Protein AF-0000000084495606 (afdb_homodimer)

Foldseek 3Di:
DPDDFPLRVLLVLLVVLVVLLVVLLVVDPPVLQQDFFDDPDLQGGLLLLLLLLLVQLVQLVVCVVQQVVPHAAPVPHPPDDPVVVVVVSNVSSVVCPVPDPVRSVVSSVVSSVVLSVVSVVDDSCQAAPACSGVNSPRGGNVVSSCCSGSVSSVVSSVVSNVNSVRSVVVVVVVVVD/DPDDFPLRVLLVLLVVLVVLLVVLLVVDPPVLQQDFDDDPDLQGGLLLLLLLLLVQLVQLVVCVVQQVVPHAAPVPHPPDDPVVVVVVSNVSSVVCPVPDPVRSVVSSVVSSVVLSVVSVVDDSCQAAPACSGVNNPRGGNVVSSCCSGSVSSVVSSVVSNVNSVRSVVVVVVVVVD

Organism: NCBI:txid1637975

Nearest PDB structures (foldseek):
  5cof-assembly1_A  TM=8.563E-01  e=1.345E-07  Escherichia coli UTI89
  5civ-assembly1_A  TM=8.134E-01  e=2.689E-07  Paenibacillus dendritiformis
  5cog-assembly1_A  TM=8.089E-01  e=3.702E-07  Saccharomyces cerevisiae
  5com-assembly2_B  TM=7.846E-01  e=6.654E-07  Clostridioides difficile 630
  5cqv-assembly1_B  TM=6.728E-01  e=1.971E-03  Streptococcus agalactiae 2603V/R

Secondary structure (DSSP, 8-state):
-----HHHHHHHHHHHHHHHHHHHHHTS-GGGTTPPP--SSS--SHHHHHHHHHHHHHHHHHHHHHHHTT----SS-TT--GGGHHHHHHHHHHHTTT--HHHHHHHHHHHHHHHHHHHHTS-HHHHHSTTSSGGGTTS-HHHHHHHHTHHHHHHHHHHHHHHHHHHHHHHHHHHH-/-----HHHHHHHHHHHHHHHHHHHHHTS-GGGTTPPP--SSS--SHHHHHHHHHHHHHHHHHHHHHHHTT----SS-TT--GGGHHHHHHHHHHHTTT--HHHHHHHHHHHHHHHHHHHHTS-HHHHHSTTSSGGGTTS-HHHHHHHHTHHHHHHHHHHHHHHHHHHHHHHHHHHH-

Sequence (354 aa):
MLTISEKENLLLNSDNNFKALLEIIESIPSRKRDISIETQERDKNFRDVLMHLYEWHAMLERWYREGMDGDTPFVPAPGYKWRTINLLNRQILETYQDVTFNQAIKKLKLSHKRVMELIQSHTNEEIMTKKYYKWTKTSNLHSYFAANTSDHYMWAIKKCEAIAKSIKERKEEHFVNMLTISEKENLLLNSDNNFKALLEIIESIPSRKRDISIETQERDKNFRDVLMHLYEWHAMLERWYREGMDGDTPFVPAPGYKWRTINLLNRQILETYQDVTFNQAIKKLKLSHKRVMELIQSHTNEEIMTKKYYKWTKTSNLHSYFAANTSDHYMWAIKKCEAIAKSIKERKEEHFVN

Solvent-accessible surface area (backbone atoms only — not comparable to full-atom values): 19391 Å² total; per-residue (Å²): 125,89,78,73,49,70,53,54,48,50,53,49,44,26,52,50,32,47,48,50,37,50,51,53,57,66,71,43,62,79,9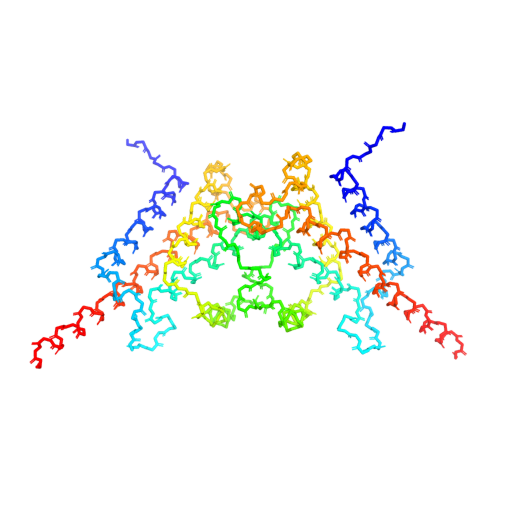2,57,49,74,53,68,55,92,68,91,57,90,62,41,31,55,42,45,49,35,45,50,51,33,49,48,39,53,42,49,52,51,37,50,55,34,22,77,70,75,36,75,51,60,71,73,36,76,75,46,44,76,91,45,42,66,58,54,53,49,49,51,50,65,38,50,70,86,59,49,52,69,56,27,55,52,51,29,54,52,46,51,51,53,52,52,50,56,57,67,73,48,53,55,65,60,30,64,33,61,45,64,50,75,57,47,50,88,38,28,50,44,59,59,51,37,59,58,32,32,56,40,29,52,55,47,32,54,53,46,49,54,49,49,50,52,55,58,52,54,54,55,52,60,72,70,101,126,89,77,72,49,70,53,54,47,50,54,49,44,24,52,50,32,48,49,51,38,49,50,53,57,65,71,43,60,79,94,56,50,75,52,70,56,95,67,92,58,91,61,42,30,55,43,44,49,36,44,50,51,33,50,48,38,53,44,47,52,50,37,48,55,35,24,76,68,76,36,77,51,58,72,74,34,76,76,45,46,77,92,46,43,67,58,54,52,50,50,51,53,66,39,52,70,85,58,48,51,72,56,26,56,51,50,30,55,53,44,51,52,53,52,50,50,58,57,66,75,48,55,55,64,62,29,65,34,60,45,66,48,74,57,46,48,87,36,30,51,43,59,58,50,36,59,56,34,33,56,40,30,50,55,46,33,55,53,47,48,54,49,50,50,53,55,57,51,54,54,54,52,60,73,70,101

Radius of gyration: 23.35 Å; Cα contacts (8 Å, |Δi|>4): 395; chains: 2; bounding box: 46×80×71 Å

pLDDT: mean 95.26, std 10.51, range [38.06, 98.94]

InterPro domains:
  IPR012550 Protein of unknown function DUF1706 [PF08020] (1-164)
  IPR012550 Protein of unknown function DUF1706 [PIRSF031551] (3-168)
  IPR012550 Protein of unknown function DUF1706 [PTHR40658] (3-165)
  IPR034660 DinB/YfiT-like putative metalloenzymes [G3DSA:1.20.120.450] (1-175)

Structure (mmCIF, N/CA/C/O backbone):
data_AF-0000000084495606-model_v1
#
loop_
_entity.id
_entity.type
_entity.pdbx_description
1 polymer 'ClbS/DfsB family four-helix bundle protein'
#
loop_
_atom_site.group_PDB
_atom_site.id
_atom_site.type_symbol
_atom_site.label_atom_id
_atom_site.label_alt_id
_atom_site.label_comp_id
_atom_site.label_asym_id
_atom_site.label_entity_id
_atom_site.label_seq_id
_atom_site.pdbx_PDB_ins_code
_atom_site.Cartn_x
_atom_site.Cartn_y
_atom_site.Cartn_z
_atom_site.occupancy
_atom_site.B_iso_or_equiv
_atom_site.auth_seq_id
_atom_site.auth_comp_id
_atom_site.auth_asym_id
_atom_site.auth_atom_id
_atom_site.pdbx_PDB_model_num
ATOM 1 N N . MET A 1 1 ? -24.641 32.406 -10.125 1 42.25 1 MET A N 1
ATOM 2 C CA . MET A 1 1 ? -23.547 31.984 -9.25 1 42.25 1 MET A CA 1
ATOM 3 C C . MET A 1 1 ? -22.984 30.641 -9.68 1 42.25 1 MET A C 1
ATOM 5 O O . MET A 1 1 ? -23.734 29.672 -9.82 1 42.25 1 MET A O 1
ATOM 9 N N . LEU A 1 2 ? -21.953 30.516 -10.508 1 54.03 2 LEU A N 1
ATOM 10 C CA . LEU A 1 2 ? -21.562 29.297 -11.211 1 54.03 2 LEU A CA 1
ATOM 11 C C . LEU A 1 2 ? -21.359 28.141 -10.227 1 54.03 2 LEU A C 1
ATOM 13 O O . LEU A 1 2 ? -20.562 28.25 -9.289 1 54.03 2 LEU A O 1
ATOM 17 N N . THR A 1 3 ? -22.375 27.359 -9.891 1 71.69 3 THR A N 1
ATOM 18 C CA . THR A 1 3 ? -22.438 26.297 -8.891 1 71.69 3 THR A CA 1
ATOM 19 C C . THR A 1 3 ? -21.281 25.312 -9.07 1 71.69 3 THR A C 1
ATOM 21 O O . THR A 1 3 ? -21.047 24.828 -10.18 1 71.69 3 THR A O 1
ATOM 24 N N . ILE A 1 4 ? -20.297 25.297 -8.188 1 89.94 4 ILE A N 1
ATOM 25 C CA . ILE A 1 4 ? -19.141 24.406 -8.227 1 89.94 4 ILE A CA 1
ATOM 26 C C . ILE A 1 4 ? -19.609 22.969 -8.055 1 89.94 4 ILE A C 1
ATOM 28 O O . ILE A 1 4 ? -20.547 22.688 -7.305 1 89.94 4 ILE A O 1
ATOM 32 N N . SER A 1 5 ? -19.125 22.109 -8.852 1 96.06 5 SER A N 1
ATOM 33 C CA . SER A 1 5 ? -19.5 20.703 -8.797 1 96.06 5 SER A CA 1
ATOM 34 C C . SER A 1 5 ? -19.094 20.062 -7.477 1 96.06 5 SER A C 1
ATOM 36 O O . SER A 1 5 ? -18.281 20.625 -6.734 1 96.06 5 SER A O 1
ATOM 38 N N . GLU A 1 6 ? -19.672 18.953 -7.145 1 97.25 6 GLU A N 1
ATOM 39 C CA . GLU A 1 6 ? -19.312 18.234 -5.922 1 97.25 6 GLU A CA 1
ATOM 40 C C . GLU A 1 6 ? -17.844 17.828 -5.926 1 97.25 6 GLU A C 1
ATOM 42 O O . GLU A 1 6 ? -17.188 17.828 -4.875 1 97.25 6 GLU A O 1
ATOM 47 N N . LYS A 1 7 ? -17.406 17.453 -7.082 1 98 7 LYS A N 1
ATOM 48 C CA . LYS A 1 7 ? -15.984 17.156 -7.207 1 98 7 LYS A CA 1
ATOM 49 C C . LYS A 1 7 ? -15.141 18.391 -6.863 1 98 7 LYS A C 1
ATOM 51 O O . LYS A 1 7 ? -14.164 18.281 -6.117 1 98 7 LYS A O 1
ATOM 56 N N . GLU A 1 8 ? -15.477 19.469 -7.418 1 97.94 8 GLU A N 1
ATOM 57 C CA . GLU A 1 8 ? -14.727 20.703 -7.16 1 97.94 8 GLU A CA 1
ATOM 58 C C . GLU A 1 8 ? -14.805 21.094 -5.688 1 97.94 8 GLU A C 1
ATOM 60 O O . GLU A 1 8 ? -13.828 21.578 -5.113 1 97.94 8 GLU A O 1
ATOM 65 N N . ASN A 1 9 ? -16 20.922 -5.117 1 98.06 9 ASN A N 1
ATOM 66 C CA . ASN A 1 9 ? -16.156 21.172 -3.688 1 98.06 9 ASN A CA 1
ATOM 67 C C . ASN A 1 9 ? -15.242 20.281 -2.859 1 98.06 9 ASN A C 1
ATOM 69 O O . ASN A 1 9 ? -14.648 20.719 -1.875 1 98.06 9 ASN A O 1
ATOM 73 N N . LEU A 1 10 ? -15.219 19 -3.201 1 98.5 10 LEU A N 1
ATOM 74 C CA . LEU A 1 10 ? -14.336 18.047 -2.531 1 98.5 10 LEU A CA 1
ATOM 75 C C . LEU A 1 10 ? -12.883 18.516 -2.609 1 98.5 10 LEU A C 1
ATOM 77 O O . LEU A 1 10 ? -12.172 18.5 -1.604 1 98.5 10 LEU A O 1
ATOM 81 N N . LEU A 1 11 ? -12.422 18.922 -3.801 1 98.75 11 LEU A N 1
ATOM 82 C CA . LEU A 1 11 ? -11.055 19.391 -4.004 1 98.75 11 LEU A CA 1
ATOM 83 C C . LEU A 1 11 ? -10.781 20.625 -3.162 1 98.75 11 LEU A C 1
ATOM 85 O O . LEU A 1 11 ? -9.766 20.719 -2.477 1 98.75 11 LEU A O 1
ATOM 89 N N . LEU A 1 12 ? -11.703 21.547 -3.17 1 98.31 12 LEU A N 1
ATOM 90 C CA . LEU A 1 12 ? -11.562 22.797 -2.436 1 98.31 12 LEU A CA 1
ATOM 91 C C . LEU A 1 12 ? -11.523 22.547 -0.932 1 98.31 12 LEU A C 1
ATOM 93 O O . LEU A 1 12 ? -10.648 23.062 -0.233 1 98.31 12 LEU A O 1
ATOM 97 N N . ASN A 1 13 ? -12.5 21.75 -0.476 1 98.44 13 ASN A N 1
ATOM 98 C CA . ASN A 1 13 ? -12.562 21.453 0.951 1 98.44 13 ASN A CA 1
ATOM 99 C C . ASN A 1 13 ? -11.328 20.703 1.421 1 98.44 13 ASN A C 1
ATOM 101 O O . ASN A 1 13 ? -10.828 20.938 2.523 1 98.44 13 ASN A O 1
ATOM 105 N N . SER A 1 14 ? -10.859 19.766 0.627 1 98.81 14 SER A N 1
ATOM 106 C CA . SER A 1 14 ? -9.664 19 0.963 1 98.81 14 SER A CA 1
ATOM 107 C C . SER A 1 14 ? -8.445 19.922 1.063 1 98.81 14 SER A C 1
ATOM 109 O O . SER A 1 14 ? -7.676 19.828 2.023 1 98.81 14 SER A O 1
ATOM 111 N N . ASP A 1 15 ? -8.281 20.797 0.117 1 98.62 15 ASP A N 1
ATOM 112 C CA . ASP A 1 15 ? -7.156 21.719 0.114 1 98.62 15 ASP A CA 1
ATOM 113 C C . ASP A 1 15 ? -7.23 22.688 1.297 1 98.62 15 ASP A C 1
ATOM 115 O O . ASP A 1 15 ? -6.223 22.938 1.961 1 98.62 15 ASP A O 1
ATOM 119 N N . ASN A 1 16 ? -8.406 23.188 1.551 1 98.69 16 ASN A N 1
ATOM 120 C CA . ASN A 1 16 ? -8.586 24.141 2.645 1 98.69 16 ASN A CA 1
ATOM 121 C C . ASN A 1 16 ? -8.312 23.5 3.998 1 98.69 16 ASN A C 1
ATOM 123 O O . ASN A 1 16 ? -7.617 24.078 4.836 1 98.69 16 ASN A O 1
ATOM 127 N N . ASN A 1 17 ? -8.898 22.344 4.191 1 98.81 17 ASN A N 1
ATOM 128 C CA . ASN A 1 17 ? -8.711 21.672 5.469 1 98.81 17 ASN A CA 1
ATOM 129 C C . ASN A 1 17 ? -7.262 21.219 5.656 1 98.81 17 ASN A C 1
ATOM 131 O O . ASN A 1 17 ? -6.738 21.25 6.77 1 98.81 17 ASN A O 1
ATOM 135 N N . PHE A 1 18 ? -6.625 20.812 4.586 1 98.94 18 PHE A N 1
ATOM 136 C CA . PHE A 1 18 ? -5.219 20.422 4.648 1 98.94 18 PHE A CA 1
ATOM 137 C C . PHE A 1 18 ? -4.348 21.609 5.023 1 98.94 18 PHE A C 1
ATOM 139 O O . PHE A 1 18 ? -3.457 21.5 5.867 1 98.94 18 PHE A O 1
ATOM 146 N N . LYS A 1 19 ? -4.609 22.734 4.426 1 98.81 19 LYS A N 1
ATOM 147 C CA . LYS A 1 19 ? -3.883 23.969 4.738 1 98.81 19 LYS A CA 1
ATOM 148 C C . LYS A 1 19 ? -4.102 24.391 6.188 1 98.81 19 LYS A C 1
ATOM 150 O O . LYS A 1 19 ? -3.164 24.812 6.867 1 98.81 19 LYS A O 1
ATOM 155 N N . ALA A 1 20 ? -5.332 24.297 6.605 1 98.88 20 ALA A N 1
ATOM 156 C CA . ALA A 1 20 ? -5.652 24.641 7.988 1 98.88 20 ALA A CA 1
ATOM 157 C C . ALA A 1 20 ? -4.875 23.75 8.961 1 98.88 20 ALA A C 1
ATOM 159 O O . ALA A 1 20 ? -4.371 24.234 9.984 1 98.88 20 ALA A O 1
ATOM 160 N N . LEU A 1 21 ? -4.824 22.5 8.656 1 98.88 21 LEU A N 1
ATOM 161 C CA . LEU A 1 21 ? -4.07 21.531 9.453 1 98.88 21 LEU A CA 1
ATOM 162 C C . LEU A 1 21 ? -2.605 21.953 9.562 1 98.88 21 LEU A C 1
ATOM 164 O O . LEU A 1 21 ? -2.043 21.984 10.656 1 98.88 21 LEU A O 1
ATOM 168 N N . LEU A 1 22 ? -1.995 22.297 8.438 1 98.75 22 LEU A N 1
ATOM 169 C CA . LEU A 1 22 ? -0.589 22.688 8.391 1 98.75 22 LEU A CA 1
ATOM 170 C C . LEU A 1 22 ? -0.363 24 9.148 1 98.75 22 LEU A C 1
ATOM 172 O O . LEU A 1 22 ? 0.67 24.172 9.797 1 98.75 22 LEU A O 1
ATOM 176 N N . GLU A 1 23 ? -1.304 24.875 9.023 1 98.75 23 GLU A N 1
ATOM 177 C CA . GLU A 1 23 ? -1.188 26.172 9.703 1 98.75 23 GLU A CA 1
ATOM 178 C C . GLU A 1 23 ? -1.154 26 11.219 1 98.75 23 GLU A C 1
ATOM 180 O O . GLU A 1 23 ? -0.423 26.703 11.914 1 98.75 23 GLU A O 1
ATOM 185 N N . ILE A 1 24 ? -1.961 25.094 11.742 1 98.75 24 ILE A N 1
ATOM 186 C CA . ILE A 1 24 ? -1.966 24.797 13.172 1 98.75 24 ILE A CA 1
ATOM 187 C C . ILE A 1 24 ? -0.587 24.312 13.602 1 98.75 24 ILE A C 1
ATOM 189 O O . ILE A 1 24 ? -0.033 24.797 14.594 1 98.75 24 ILE A O 1
ATOM 193 N N . ILE A 1 25 ? -0.024 23.422 12.875 1 98.69 25 ILE A N 1
ATOM 194 C CA . ILE A 1 25 ? 1.273 22.844 13.203 1 98.69 25 ILE A CA 1
ATOM 195 C C . ILE A 1 25 ? 2.359 23.906 13.102 1 98.69 25 ILE A C 1
ATOM 197 O O . ILE A 1 25 ? 3.236 23.984 13.969 1 98.69 25 ILE A O 1
ATOM 201 N N . GLU A 1 26 ? 2.258 24.734 12.07 1 97.94 26 GLU A N 1
ATOM 202 C CA . GLU A 1 26 ? 3.258 25.766 11.812 1 97.94 26 GLU A CA 1
ATOM 203 C C . GLU A 1 26 ? 3.197 26.875 12.852 1 97.94 26 GLU A C 1
ATOM 205 O O . GLU A 1 26 ? 4.137 27.656 12.984 1 97.94 26 GLU A O 1
ATOM 210 N N . SER A 1 27 ? 2.109 26.953 13.562 1 97.94 27 SER A N 1
ATOM 211 C CA . SER A 1 27 ? 1.988 27.938 14.633 1 97.94 27 SER A CA 1
ATOM 212 C C . SER A 1 27 ? 2.836 27.562 15.836 1 97.94 27 SER A C 1
ATOM 214 O O . SER A 1 27 ? 3.086 28.391 16.719 1 97.94 27 SER A O 1
ATOM 216 N N . ILE A 1 28 ? 3.234 26.281 15.922 1 98.06 28 ILE A N 1
ATOM 217 C CA . ILE A 1 28 ? 4.098 25.781 16.984 1 98.06 28 ILE A CA 1
ATOM 218 C C . ILE A 1 28 ? 5.559 25.875 16.562 1 98.06 28 ILE A C 1
ATOM 220 O O . ILE A 1 28 ? 5.91 25.453 15.453 1 98.06 28 ILE A O 1
ATOM 224 N N . PRO A 1 29 ? 6.469 26.5 17.391 1 97.38 29 PRO A N 1
ATOM 225 C CA . PRO A 1 29 ? 7.891 26.547 17.047 1 97.38 29 PRO A CA 1
ATOM 226 C C . PRO A 1 29 ? 8.461 25.172 16.703 1 97.38 29 PRO A C 1
ATOM 228 O O . PRO A 1 29 ? 8.109 24.188 17.344 1 97.38 29 PRO A O 1
ATOM 231 N N . SER A 1 30 ? 9.32 25.047 15.695 1 96.56 30 SER A N 1
ATOM 232 C CA . SER A 1 30 ? 9.867 23.812 15.164 1 96.56 30 SER A CA 1
ATOM 233 C C . SER A 1 30 ? 10.445 22.938 16.266 1 96.56 30 SER A C 1
ATOM 235 O O . SER A 1 30 ? 10.281 21.719 16.25 1 96.56 30 SER A O 1
ATOM 237 N N . ARG A 1 31 ? 11.086 23.516 17.25 1 95.81 31 ARG A N 1
ATOM 238 C CA . ARG A 1 31 ? 11.766 22.781 18.312 1 95.81 31 ARG A CA 1
ATOM 239 C C . ARG A 1 31 ? 10.766 22.094 19.234 1 95.81 31 ARG A C 1
ATOM 241 O O . ARG A 1 31 ? 11.133 21.203 20 1 95.81 31 ARG A O 1
ATOM 248 N N . LYS A 1 32 ? 9.484 22.438 19.141 1 97.44 32 LYS A N 1
ATOM 249 C CA . LYS A 1 32 ? 8.477 21.922 20.062 1 97.44 32 LYS A CA 1
ATOM 250 C C . LYS A 1 32 ? 7.512 20.984 19.344 1 97.44 32 LYS A C 1
ATOM 252 O O . LYS A 1 32 ? 6.602 20.422 19.953 1 97.44 32 LYS A O 1
ATOM 257 N N . ARG A 1 33 ? 7.691 20.734 18.078 1 97.88 33 ARG A N 1
ATOM 258 C CA . ARG A 1 33 ? 6.703 20.031 17.266 1 97.88 33 ARG A CA 1
ATOM 259 C C . ARG A 1 33 ? 6.762 18.531 17.5 1 97.88 33 ARG A C 1
ATOM 261 O O . ARG A 1 33 ? 5.852 17.797 17.109 1 97.88 33 ARG A O 1
ATOM 268 N N . ASP A 1 34 ? 7.766 18.078 18.172 1 96.62 34 ASP A N 1
ATOM 269 C CA . ASP A 1 34 ? 7.906 16.656 18.453 1 96.62 34 ASP A CA 1
ATOM 270 C C . ASP A 1 34 ? 7.395 16.328 19.844 1 96.62 34 ASP A C 1
ATOM 272 O O . ASP A 1 34 ? 7.422 15.156 20.266 1 96.62 34 ASP A O 1
ATOM 276 N N . ILE A 1 35 ? 6.957 17.25 20.609 1 97.06 35 ILE A N 1
ATOM 277 C CA . ILE A 1 35 ? 6.539 17.078 22 1 97.06 35 ILE A CA 1
ATOM 278 C C . ILE A 1 35 ? 5.266 16.234 22.047 1 97.06 35 ILE A C 1
ATOM 280 O O . ILE A 1 35 ? 4.32 16.484 21.281 1 97.06 35 ILE A O 1
ATOM 284 N N . SER A 1 36 ? 5.262 15.258 22.891 1 97.88 36 SER A N 1
ATOM 285 C CA . SER A 1 36 ? 4.059 14.492 23.203 1 97.88 36 SER A CA 1
ATOM 286 C C . SER A 1 36 ? 3.303 15.086 24.375 1 97.88 36 SER A C 1
ATOM 288 O O . SER A 1 36 ? 3.912 15.5 25.375 1 97.88 36 SER A O 1
ATOM 290 N N . ILE A 1 37 ? 2.057 15.102 24.219 1 97.81 37 ILE A N 1
ATOM 291 C CA . ILE A 1 37 ? 1.259 15.664 25.312 1 97.81 37 ILE A CA 1
ATOM 292 C C . ILE A 1 37 ? 0.655 14.531 26.141 1 97.81 37 ILE A C 1
ATOM 294 O O . ILE A 1 37 ? 0.558 13.391 25.672 1 97.81 37 ILE A O 1
ATOM 298 N N . GLU A 1 38 ? 0.286 14.859 27.375 1 95 38 GLU A N 1
ATOM 299 C CA . GLU A 1 38 ? -0.433 13.914 28.219 1 95 38 GLU A CA 1
ATOM 300 C C . GLU A 1 38 ? -1.923 13.898 27.891 1 95 38 GLU A C 1
ATOM 302 O O . GLU A 1 38 ? -2.613 14.906 28.078 1 95 38 GLU A O 1
ATOM 307 N N . THR A 1 39 ? -2.375 12.875 27.391 1 96.5 39 THR A N 1
ATOM 308 C CA . THR A 1 39 ? -3.77 12.742 26.984 1 96.5 39 THR A CA 1
ATOM 309 C C . THR A 1 39 ? -4.191 11.273 26.984 1 96.5 39 THR A C 1
ATOM 311 O O . THR A 1 39 ? -3.348 10.375 26.906 1 96.5 39 THR A O 1
ATOM 314 N N . GLN A 1 40 ? -5.473 11.016 27.047 1 96.25 40 GLN A N 1
ATOM 315 C CA . GLN A 1 40 ? -6.023 9.672 26.969 1 96.25 40 GLN A CA 1
ATOM 316 C C . GLN A 1 40 ? -6.281 9.258 25.516 1 96.25 40 GLN A C 1
ATOM 318 O O . GLN A 1 40 ? -6.555 8.094 25.25 1 96.25 40 GLN A O 1
ATOM 323 N N . GLU A 1 41 ? -6.113 10.18 24.656 1 96.75 41 GLU A N 1
ATOM 324 C CA . GLU A 1 41 ? -6.328 9.914 23.234 1 96.75 41 GLU A CA 1
ATOM 325 C C . GLU A 1 41 ? -5.207 9.047 22.656 1 96.75 41 GLU A C 1
ATOM 327 O O . GLU A 1 41 ? -4.113 8.984 23.219 1 96.75 41 GLU A O 1
ATOM 332 N N . ARG A 1 42 ? -5.52 8.422 21.531 1 97.81 42 ARG A N 1
ATOM 333 C CA . ARG A 1 42 ? -4.574 7.535 20.844 1 97.81 42 ARG A CA 1
ATOM 334 C C . ARG A 1 42 ? -3.352 8.305 20.375 1 97.81 42 ARG A C 1
ATOM 336 O O . ARG A 1 42 ? -2.215 7.906 20.641 1 97.81 42 ARG A O 1
ATOM 343 N N . ASP A 1 43 ? -3.596 9.406 19.641 1 98.5 43 ASP A N 1
ATOM 344 C CA . ASP A 1 43 ? -2.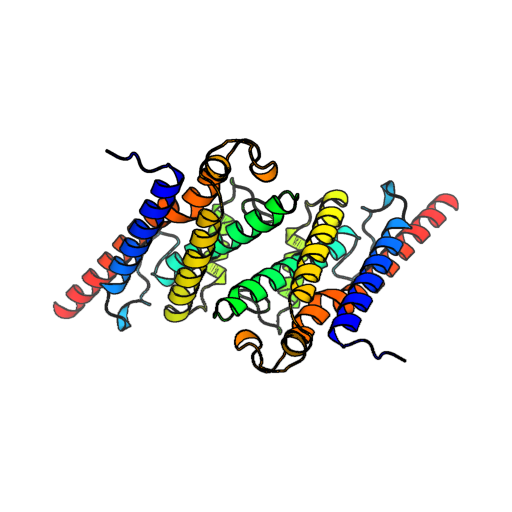533 10.227 19.062 1 98.5 43 ASP A CA 1
ATOM 345 C C . ASP A 1 43 ? -2.07 11.297 20.047 1 98.5 43 ASP A C 1
ATOM 347 O O . ASP A 1 43 ? -2.877 12.102 20.516 1 98.5 43 ASP A O 1
ATOM 351 N N . LYS A 1 44 ? -0.801 11.32 20.297 1 98.38 44 LYS A N 1
ATOM 352 C CA . LYS A 1 44 ? -0.355 12.133 21.422 1 98.38 44 LYS A CA 1
ATOM 353 C C . LYS A 1 44 ? 0.543 13.273 20.953 1 98.38 44 LYS A C 1
ATOM 355 O O . LYS A 1 44 ? 0.982 14.094 21.766 1 98.38 44 LYS A O 1
ATOM 360 N N . ASN A 1 45 ? 0.928 13.312 19.766 1 98.69 45 ASN A N 1
ATOM 361 C CA . ASN A 1 45 ? 1.733 14.375 19.172 1 98.69 45 ASN A CA 1
ATOM 362 C C . ASN A 1 45 ? 1.426 14.555 17.688 1 98.69 45 ASN A C 1
ATOM 364 O O . ASN A 1 45 ? 0.612 13.82 17.125 1 98.69 45 ASN A O 1
ATOM 368 N N . PHE A 1 46 ? 2.027 15.539 17.031 1 98.88 46 PHE A N 1
ATOM 369 C CA . PHE A 1 46 ? 1.751 15.828 15.633 1 98.88 46 PHE A CA 1
ATOM 370 C C . PHE A 1 46 ? 2.141 14.656 14.742 1 98.88 46 PHE A C 1
ATOM 372 O O . PHE A 1 46 ? 1.409 14.305 13.812 1 98.88 46 PHE A O 1
ATOM 379 N N . ARG A 1 47 ? 3.256 14.008 15 1 98.62 47 ARG A N 1
ATOM 380 C CA . ARG A 1 47 ? 3.719 12.875 14.203 1 98.62 47 ARG A CA 1
ATOM 381 C C . ARG A 1 47 ? 2.672 11.766 14.164 1 98.62 47 ARG A C 1
ATOM 383 O O . ARG A 1 47 ? 2.404 11.188 13.109 1 98.62 47 ARG A O 1
ATOM 390 N N . ASP A 1 48 ? 2.061 11.484 15.312 1 98.88 48 ASP A N 1
ATOM 391 C CA . ASP A 1 48 ? 1.037 10.445 15.398 1 98.88 48 ASP A CA 1
ATOM 392 C C . ASP A 1 48 ? -0.128 10.75 14.453 1 98.88 48 ASP A C 1
ATOM 394 O O . ASP A 1 48 ? -0.579 9.875 13.711 1 98.88 48 ASP A O 1
ATOM 398 N N . VAL A 1 49 ? -0.572 11.969 14.461 1 98.94 49 VAL A N 1
ATOM 399 C CA . VAL A 1 49 ? -1.712 12.391 13.656 1 98.94 49 VAL A CA 1
ATOM 400 C C . VAL A 1 49 ? -1.341 12.344 12.172 1 98.94 49 VAL A C 1
ATOM 402 O O . VAL A 1 49 ? -2.105 11.828 11.352 1 98.94 49 VAL A O 1
ATOM 405 N N . LEU A 1 50 ? -0.155 12.867 11.859 1 98.94 50 LEU A N 1
ATOM 406 C CA . LEU A 1 50 ? 0.291 12.953 10.477 1 98.94 50 LEU A CA 1
ATOM 407 C C . LEU A 1 50 ? 0.478 11.562 9.875 1 98.94 50 LEU A C 1
ATOM 409 O O . LEU A 1 50 ? 0.074 11.312 8.734 1 98.94 50 LEU A O 1
ATOM 413 N N . MET A 1 51 ? 1.045 10.641 10.633 1 98.88 51 MET A N 1
ATOM 414 C CA . MET A 1 51 ? 1.302 9.297 10.109 1 98.88 51 MET A CA 1
ATOM 415 C C . MET A 1 51 ? 0.007 8.5 10.008 1 98.88 51 MET A C 1
ATOM 417 O O . MET A 1 51 ? -0.127 7.641 9.133 1 98.88 51 MET A O 1
ATOM 421 N N . HIS A 1 52 ? -0.958 8.82 10.891 1 98.94 52 HIS A N 1
ATOM 422 C CA . HIS A 1 52 ? -2.285 8.242 10.742 1 98.94 52 HIS A CA 1
ATOM 423 C C . HIS A 1 52 ? -2.91 8.625 9.406 1 98.94 52 HIS A C 1
ATOM 425 O O . HIS A 1 52 ? -3.369 7.762 8.656 1 98.94 52 HIS A O 1
ATOM 431 N N . LEU A 1 53 ? -2.875 9.898 9.102 1 98.94 53 LEU A N 1
ATOM 432 C CA . LEU A 1 53 ? -3.412 10.391 7.836 1 98.94 53 LEU A CA 1
ATOM 433 C C . LEU A 1 53 ? -2.674 9.766 6.66 1 98.94 53 LEU A C 1
ATOM 435 O O . LEU A 1 53 ? -3.301 9.289 5.711 1 98.94 53 LEU A O 1
ATOM 439 N N . TYR A 1 54 ? -1.353 9.742 6.805 1 98.88 54 TYR A N 1
ATOM 440 C CA . TYR A 1 54 ? -0.516 9.211 5.734 1 98.88 54 TYR A CA 1
ATOM 441 C C . TYR A 1 54 ? -0.871 7.758 5.438 1 98.88 54 TYR A C 1
ATOM 443 O O . TYR A 1 54 ? -1.014 7.371 4.273 1 98.88 54 TYR A O 1
ATOM 451 N N . GLU A 1 55 ? -1.004 6.918 6.43 1 98.88 55 GLU A N 1
ATOM 452 C CA . GLU A 1 55 ? -1.279 5.504 6.207 1 98.88 55 GLU A CA 1
ATOM 453 C C . GLU A 1 55 ? -2.652 5.301 5.57 1 98.88 55 GLU A C 1
ATOM 455 O O . GLU A 1 55 ? -2.836 4.406 4.746 1 98.88 55 GLU A O 1
ATOM 460 N N . TRP A 1 56 ? -3.574 6.105 5.934 1 98.88 56 TRP A N 1
ATOM 461 C CA . TRP A 1 56 ? -4.902 6 5.34 1 98.88 56 TRP A CA 1
ATOM 462 C C . TRP A 1 56 ? -4.887 6.441 3.881 1 98.88 56 TRP A C 1
ATOM 464 O O . TRP A 1 56 ? -5.637 5.914 3.057 1 98.88 56 TRP A O 1
ATOM 474 N N . HIS A 1 57 ? -4.039 7.453 3.564 1 98.88 57 HIS A N 1
ATOM 475 C CA . HIS A 1 57 ? -3.811 7.77 2.158 1 98.88 57 HIS A CA 1
ATOM 476 C C . HIS A 1 57 ? -3.236 6.57 1.41 1 98.88 57 HIS A C 1
ATOM 478 O O . HIS A 1 57 ? -3.674 6.258 0.301 1 98.88 57 HIS A O 1
ATOM 484 N N . ALA A 1 58 ? -2.266 5.953 2.051 1 98.44 58 ALA A N 1
ATOM 485 C CA . ALA A 1 58 ? -1.604 4.809 1.428 1 98.44 58 ALA A CA 1
ATOM 486 C C . ALA A 1 58 ? -2.588 3.666 1.189 1 98.44 58 ALA A C 1
ATOM 488 O O . ALA A 1 58 ? -2.562 3.025 0.137 1 98.44 58 ALA A O 1
ATOM 489 N N . MET A 1 59 ? -3.457 3.396 2.146 1 98.62 59 MET A N 1
ATOM 490 C CA . MET A 1 59 ? -4.48 2.367 1.989 1 98.62 59 MET A CA 1
ATOM 491 C C . MET A 1 59 ? -5.461 2.742 0.882 1 98.62 59 MET A C 1
ATOM 493 O O . MET A 1 59 ? -5.828 1.899 0.06 1 98.62 59 MET A O 1
ATOM 497 N N . LEU A 1 60 ? -5.871 3.982 0.833 1 98.81 60 LEU A N 1
ATOM 498 C CA . LEU A 1 60 ? -6.762 4.457 -0.222 1 98.81 60 LEU A CA 1
ATOM 499 C C . LEU A 1 60 ? -6.137 4.242 -1.597 1 98.81 60 LEU A C 1
ATOM 501 O O . LEU A 1 60 ? -6.812 3.811 -2.531 1 98.81 60 LEU A O 1
ATOM 505 N N . GLU A 1 61 ? -4.855 4.586 -1.71 1 98.62 61 GLU A N 1
ATOM 506 C CA . GLU A 1 61 ? -4.156 4.398 -2.977 1 98.62 61 GLU A CA 1
ATOM 507 C C . GLU A 1 61 ? -4.16 2.932 -3.398 1 98.62 61 GLU A C 1
ATOM 509 O O . GLU A 1 61 ? -4.289 2.621 -4.582 1 98.62 61 GLU A O 1
ATOM 514 N N . ARG A 1 62 ? -3.982 2.086 -2.436 1 98.44 62 ARG A N 1
ATOM 515 C CA . ARG A 1 62 ? -4.023 0.656 -2.721 1 98.44 62 ARG A CA 1
ATOM 516 C C . ARG A 1 62 ? -5.426 0.22 -3.131 1 98.44 62 ARG A C 1
ATOM 518 O O . ARG A 1 62 ? -5.594 -0.522 -4.102 1 98.44 62 ARG A O 1
ATOM 525 N N . TRP A 1 63 ? -6.508 0.683 -2.377 1 98.62 63 TRP A N 1
ATOM 526 C CA . TRP A 1 63 ? -7.883 0.373 -2.742 1 98.62 63 TRP A CA 1
ATOM 527 C C . TRP A 1 63 ? -8.172 0.792 -4.18 1 98.62 63 TRP A C 1
ATOM 529 O O . TRP A 1 63 ? -8.711 0.008 -4.965 1 98.62 63 TRP A O 1
ATOM 539 N N . TYR A 1 64 ? -7.793 1.983 -4.461 1 98.56 64 TYR A N 1
ATOM 540 C CA . TYR A 1 64 ? -8.07 2.598 -5.754 1 98.56 64 TYR A CA 1
ATOM 541 C C . TYR A 1 64 ? -7.402 1.815 -6.883 1 98.56 64 TYR A C 1
ATOM 543 O O . TYR A 1 64 ? -8.055 1.466 -7.871 1 98.56 64 TYR A O 1
ATOM 551 N N . ARG A 1 65 ? -6.156 1.552 -6.719 1 97.69 65 ARG A N 1
ATOM 552 C CA . ARG A 1 65 ? -5.406 0.847 -7.75 1 97.69 65 ARG A CA 1
ATOM 553 C C . ARG A 1 65 ? -5.977 -0.545 -7.992 1 97.69 65 ARG A C 1
ATOM 555 O O . ARG A 1 65 ? -6.195 -0.942 -9.141 1 97.69 65 ARG A O 1
ATOM 562 N N . GLU A 1 66 ? -6.23 -1.291 -6.961 1 98.19 66 GLU A N 1
ATOM 563 C CA . GLU A 1 66 ? -6.789 -2.635 -7.078 1 98.19 66 GLU A CA 1
ATOM 564 C C . GLU A 1 66 ? -8.195 -2.6 -7.668 1 98.19 66 GLU A C 1
ATOM 566 O O . GLU A 1 66 ? -8.516 -3.387 -8.562 1 98.19 66 GLU A O 1
ATOM 571 N N . GLY A 1 67 ? -8.953 -1.716 -7.125 1 98.06 67 GLY A N 1
ATOM 572 C CA . GLY A 1 67 ? -10.328 -1.599 -7.598 1 98.06 67 GLY A CA 1
ATOM 573 C C . GLY A 1 67 ? -10.422 -1.253 -9.07 1 98.06 67 GLY A C 1
ATOM 574 O O . GLY A 1 67 ? -11.188 -1.872 -9.812 1 98.06 67 GLY A O 1
ATOM 575 N N . MET A 1 68 ? -9.648 -0.285 -9.508 1 97.38 68 MET A N 1
ATOM 576 C CA . MET A 1 68 ? -9.68 0.186 -10.891 1 97.38 68 MET A CA 1
ATOM 577 C C . MET A 1 68 ? -9.188 -0.896 -11.844 1 97.38 68 MET A C 1
ATOM 579 O O . MET A 1 68 ? -9.523 -0.88 -13.031 1 97.38 68 MET A O 1
ATOM 583 N N . ASP A 1 69 ? -8.461 -1.829 -11.266 1 95.88 69 ASP A N 1
ATOM 584 C CA . ASP A 1 69 ? -7.926 -2.91 -12.086 1 95.88 69 ASP A CA 1
ATOM 585 C C . ASP A 1 69 ? -8.836 -4.137 -12.039 1 95.88 69 ASP A C 1
ATOM 587 O O . ASP A 1 69 ? -8.43 -5.227 -12.445 1 95.88 69 ASP A O 1
ATOM 591 N N . GLY A 1 70 ? -9.984 -4.023 -11.477 1 95.69 70 GLY A N 1
ATOM 592 C CA . GLY A 1 70 ? -10.992 -5.062 -11.547 1 95.69 70 GLY A CA 1
ATOM 593 C C . GLY A 1 70 ? -10.992 -5.988 -10.352 1 95.69 70 GLY A C 1
ATOM 594 O O . GLY A 1 70 ? -11.664 -7.023 -10.352 1 95.69 70 GLY A O 1
ATOM 595 N N . ASP A 1 71 ? -10.219 -5.617 -9.336 1 97.06 71 ASP A N 1
ATOM 596 C CA . ASP A 1 71 ? -10.164 -6.414 -8.117 1 97.06 71 ASP A CA 1
ATOM 597 C C . ASP A 1 71 ? -11.07 -5.824 -7.031 1 97.06 71 ASP A C 1
ATOM 599 O O . ASP A 1 71 ? -11.625 -4.734 -7.207 1 97.06 71 ASP A O 1
ATOM 603 N N . THR A 1 72 ? -11.273 -6.637 -6.051 1 96.06 72 THR A N 1
ATOM 604 C CA . THR A 1 72 ? -11.922 -6.16 -4.832 1 96.06 72 THR A CA 1
ATOM 605 C C . THR A 1 72 ? -10.898 -5.949 -3.721 1 96.06 72 THR A C 1
ATOM 607 O O . THR A 1 72 ? -10.391 -6.914 -3.145 1 96.06 72 THR A O 1
ATOM 610 N N . PRO A 1 73 ? -10.617 -4.691 -3.467 1 97.69 73 PRO A N 1
ATOM 611 C CA . PRO A 1 73 ? -9.609 -4.449 -2.436 1 97.69 73 PRO A CA 1
ATOM 612 C C . PRO A 1 73 ? -10.07 -4.867 -1.043 1 97.69 73 PRO A C 1
ATOM 614 O O . PRO A 1 73 ? -11.281 -4.957 -0.792 1 97.69 73 PRO A O 1
ATOM 617 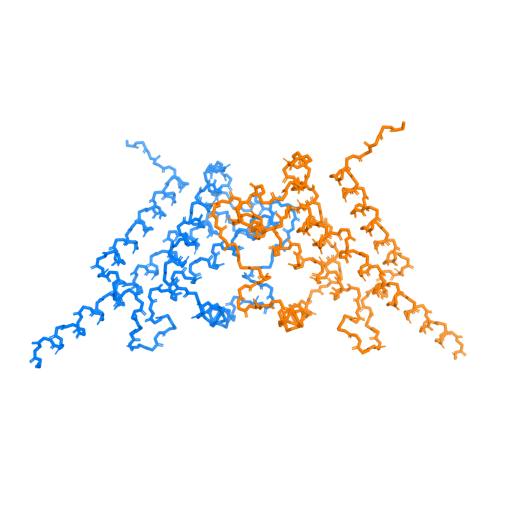N N . PHE A 1 74 ? -9.078 -5.18 -0.178 1 96.88 74 PHE A N 1
ATOM 618 C CA . PHE A 1 74 ? -9.359 -5.359 1.241 1 96.88 74 PHE A CA 1
ATOM 619 C C . PHE A 1 74 ? -9.578 -4.012 1.924 1 96.88 74 PHE A C 1
ATOM 621 O O . PHE A 1 74 ? -8.633 -3.25 2.125 1 96.88 74 PHE A O 1
ATOM 628 N N . VAL A 1 75 ? -10.805 -3.693 2.223 1 96.88 75 VAL A N 1
ATOM 629 C CA . VAL A 1 75 ? -11.164 -2.447 2.889 1 96.88 75 VAL A CA 1
ATOM 630 C C . VAL A 1 75 ? -11.672 -2.742 4.301 1 96.88 75 VAL A C 1
ATOM 632 O O . VAL A 1 75 ? -12.594 -3.535 4.48 1 96.88 75 VAL A O 1
ATOM 635 N N . PRO A 1 76 ? -11.078 -2.217 5.344 1 97.44 76 PRO A N 1
ATOM 636 C CA . PRO A 1 76 ? -10.07 -1.154 5.336 1 97.44 76 PRO A CA 1
ATOM 637 C C . PRO A 1 76 ? -8.656 -1.68 5.078 1 97.44 76 PRO A C 1
ATOM 639 O O . PRO A 1 76 ? -7.812 -0.954 4.555 1 97.44 76 PRO A O 1
ATOM 642 N N . ALA A 1 77 ? -8.359 -2.871 5.547 1 97 77 ALA A N 1
ATOM 643 C CA . ALA A 1 77 ? -7.059 -3.496 5.328 1 97 77 ALA A CA 1
ATOM 644 C C . ALA A 1 77 ? -7.145 -5.012 5.484 1 97 77 ALA A C 1
ATOM 646 O O . ALA A 1 77 ? -8.078 -5.527 6.105 1 97 77 ALA A O 1
ATOM 647 N N . PRO A 1 78 ? -6.156 -5.742 4.848 1 94.69 78 PRO A N 1
ATOM 648 C CA . PRO A 1 78 ? -6.156 -7.188 5.066 1 94.69 78 PRO A CA 1
ATOM 649 C C . PRO A 1 78 ? -6.152 -7.562 6.547 1 94.69 78 PRO A C 1
ATOM 651 O O . PRO A 1 78 ? -5.375 -7.004 7.328 1 94.69 78 PRO A O 1
ATOM 654 N N . GLY A 1 79 ? -6.996 -8.438 6.918 1 93.75 79 GLY A N 1
ATOM 655 C CA . GLY A 1 79 ? -7.004 -8.93 8.289 1 93.75 79 GLY A CA 1
ATOM 656 C C . GLY A 1 79 ? -7.828 -8.07 9.227 1 93.75 79 GLY A C 1
ATOM 657 O O . GLY A 1 79 ? -7.949 -8.375 10.414 1 93.75 79 GLY A O 1
ATOM 658 N N . TYR A 1 80 ? -8.422 -6.965 8.695 1 95.94 80 TYR A N 1
ATOM 659 C CA . TYR A 1 80 ? -9.203 -6.07 9.539 1 95.94 80 TYR A CA 1
ATOM 660 C C . TYR A 1 80 ? -10.602 -5.867 8.969 1 95.94 80 TYR A C 1
ATOM 662 O O . TYR A 1 80 ? -10.805 -5.973 7.758 1 95.94 80 TYR A O 1
ATOM 670 N N . LYS A 1 81 ? -11.492 -5.652 9.883 1 94.19 81 LYS A N 1
ATOM 671 C CA . LYS A 1 81 ? -12.867 -5.266 9.57 1 94.19 81 LYS A CA 1
ATOM 672 C C . LYS A 1 81 ? -13.203 -3.898 10.156 1 94.19 81 LYS A C 1
ATOM 674 O O . LYS A 1 81 ? -12.484 -3.396 11.023 1 94.19 81 LYS A O 1
ATOM 679 N N . TRP A 1 82 ? -14.242 -3.268 9.68 1 95.19 82 TRP A N 1
ATOM 680 C CA . TRP A 1 82 ? -14.633 -1.951 10.172 1 95.19 82 TRP A CA 1
ATOM 681 C C . TRP A 1 82 ? -14.953 -2 11.664 1 95.19 82 TRP A C 1
ATOM 683 O O . TRP A 1 82 ? -14.695 -1.041 12.391 1 95.19 82 TRP A O 1
ATOM 693 N N . ARG A 1 83 ? -15.453 -3.158 12.062 1 95.81 83 ARG A N 1
ATOM 694 C CA . ARG A 1 83 ? -15.836 -3.301 13.469 1 95.81 83 ARG A CA 1
ATOM 695 C C . ARG A 1 83 ? -14.602 -3.338 14.367 1 95.81 83 ARG A C 1
ATOM 697 O O . ARG A 1 83 ? -14.703 -3.141 15.578 1 95.81 83 ARG A O 1
ATOM 704 N N . THR A 1 84 ? -13.414 -3.615 13.789 1 95.5 84 THR A N 1
ATOM 705 C CA . THR A 1 84 ? -12.195 -3.664 14.578 1 95.5 84 THR A CA 1
ATOM 706 C C . THR A 1 84 ? -11.219 -2.57 14.141 1 95.5 84 THR A C 1
ATOM 708 O O . THR A 1 84 ? -10.008 -2.75 14.211 1 95.5 84 THR A O 1
ATOM 711 N N . ILE A 1 85 ? -11.734 -1.491 13.695 1 97.5 85 ILE A N 1
ATOM 712 C CA . ILE A 1 85 ? -10.961 -0.418 13.086 1 97.5 85 ILE A CA 1
ATOM 713 C C . ILE A 1 85 ? -9.992 0.165 14.117 1 97.5 85 ILE A C 1
ATOM 715 O O . ILE A 1 85 ? -8.891 0.601 13.773 1 97.5 85 ILE A O 1
ATOM 719 N N . ASN A 1 86 ? -10.375 0.128 15.359 1 97.5 86 ASN A N 1
ATOM 720 C CA . ASN A 1 86 ? -9.523 0.677 16.406 1 97.5 86 ASN A CA 1
ATOM 721 C C . ASN A 1 86 ? -8.219 -0.109 16.547 1 97.5 86 ASN A C 1
ATOM 723 O O . ASN A 1 86 ? -7.176 0.459 16.875 1 97.5 86 ASN A O 1
ATOM 727 N N . LEU A 1 87 ? -8.273 -1.398 16.344 1 97.56 87 LEU A N 1
ATOM 728 C CA . LEU A 1 87 ? -7.07 -2.217 16.359 1 97.56 87 LEU A CA 1
ATOM 729 C C . LEU A 1 87 ? -6.125 -1.828 15.227 1 97.56 87 LEU A C 1
ATOM 731 O O . LEU A 1 87 ? -4.91 -1.745 15.43 1 97.56 87 LEU A O 1
ATOM 735 N N . LEU A 1 88 ? -6.688 -1.59 14.062 1 97.88 88 LEU A N 1
ATOM 736 C CA . LEU A 1 88 ? -5.898 -1.127 12.922 1 97.88 88 LEU A CA 1
ATOM 737 C C . LEU A 1 88 ? -5.242 0.215 13.227 1 97.88 88 LEU A C 1
ATOM 739 O O . LEU A 1 88 ? -4.047 0.396 12.984 1 97.88 88 LEU A O 1
ATOM 743 N N . ASN A 1 89 ? -6.043 1.117 13.781 1 98.62 89 ASN A N 1
ATOM 744 C CA . ASN A 1 89 ? -5.535 2.449 14.094 1 98.62 89 ASN A CA 1
ATOM 745 C C . ASN A 1 89 ? -4.426 2.398 15.141 1 98.62 89 ASN A C 1
ATOM 747 O O . ASN A 1 89 ? -3.475 3.18 15.078 1 98.62 89 ASN A O 1
ATOM 751 N N . ARG A 1 90 ? -4.547 1.514 16.094 1 98.19 90 ARG A N 1
ATOM 752 C CA . ARG A 1 90 ? -3.498 1.324 17.094 1 98.19 90 ARG A CA 1
ATOM 753 C C . ARG A 1 90 ? -2.236 0.75 16.453 1 98.19 90 ARG A C 1
ATOM 755 O O . ARG A 1 90 ? -1.123 1.152 16.812 1 98.19 90 ARG A O 1
ATOM 762 N N . GLN A 1 91 ? -2.457 -0.169 15.602 1 97.25 91 GLN A N 1
ATOM 763 C CA . GLN A 1 91 ? -1.315 -0.737 14.891 1 97.25 91 GLN A CA 1
ATOM 764 C C . GLN A 1 91 ? -0.579 0.332 14.094 1 97.25 91 GLN A C 1
ATOM 766 O O . GLN A 1 91 ? 0.652 0.337 14.039 1 97.25 91 GLN A O 1
ATOM 771 N N . ILE A 1 92 ? -1.345 1.195 13.461 1 98.38 92 ILE A N 1
ATOM 772 C CA . ILE A 1 92 ? -0.757 2.299 12.711 1 98.38 92 ILE A CA 1
ATOM 773 C C . ILE A 1 92 ? 0.089 3.164 13.641 1 98.38 92 ILE A C 1
ATOM 775 O O . ILE A 1 92 ? 1.225 3.516 13.312 1 98.38 92 ILE A O 1
ATOM 779 N N . LEU A 1 93 ? -0.47 3.482 14.758 1 98.62 93 LEU A N 1
ATOM 780 C CA . LEU A 1 93 ? 0.264 4.273 15.742 1 98.62 93 LEU A CA 1
ATOM 781 C C . LEU A 1 93 ? 1.584 3.6 16.109 1 98.62 93 LEU A C 1
ATOM 783 O O . LEU A 1 93 ? 2.639 4.238 16.078 1 98.62 93 LEU A O 1
ATOM 787 N N . GLU A 1 94 ? 1.569 2.346 16.406 1 97.81 94 GLU A N 1
ATOM 788 C CA . GLU A 1 94 ? 2.74 1.6 16.859 1 97.81 94 GLU A CA 1
ATOM 789 C C . GLU A 1 94 ? 3.783 1.488 15.75 1 97.81 94 GLU A C 1
ATOM 791 O O . GLU A 1 94 ? 4.984 1.508 16.016 1 97.81 94 GLU A O 1
ATOM 796 N N . THR A 1 95 ? 3.4 1.447 14.57 1 97.12 95 THR A N 1
ATOM 797 C CA . THR A 1 95 ? 4.238 1.205 13.398 1 97.12 95 THR A CA 1
ATOM 798 C C . THR A 1 95 ? 5.148 2.398 13.125 1 97.12 95 THR A C 1
ATOM 800 O O . THR A 1 95 ? 6.266 2.234 12.633 1 97.12 95 THR A O 1
ATOM 803 N N . TYR A 1 96 ? 4.715 3.617 13.477 1 98 96 TYR A N 1
ATOM 804 C CA . TYR A 1 96 ? 5.41 4.797 12.977 1 98 96 TYR A CA 1
ATOM 805 C C . TYR A 1 96 ? 6.082 5.559 14.109 1 98 96 TYR A C 1
ATOM 807 O O . TYR A 1 96 ? 6.367 6.75 13.977 1 98 96 TYR A O 1
ATOM 815 N N . GLN A 1 97 ? 6.359 4.848 15.219 1 97.12 97 GLN A N 1
ATOM 816 C CA . GLN A 1 97 ? 6.895 5.531 16.391 1 97.12 97 GLN A CA 1
ATOM 817 C C . GLN A 1 97 ? 8.359 5.918 16.188 1 97.12 97 GLN A C 1
ATOM 819 O O . GLN A 1 97 ? 8.891 6.77 16.891 1 97.12 97 GLN A O 1
ATOM 824 N N . ASP A 1 98 ? 9.039 5.371 15.188 1 95.5 98 ASP A N 1
ATOM 825 C CA . ASP A 1 98 ? 10.445 5.699 14.938 1 95.5 98 ASP A CA 1
ATOM 826 C C . ASP A 1 98 ? 10.578 6.754 13.844 1 95.5 98 ASP A C 1
ATOM 828 O O . ASP A 1 98 ? 11.695 7.129 13.477 1 95.5 98 ASP A O 1
ATOM 832 N N . VAL A 1 99 ? 9.469 7.234 13.32 1 97.44 99 VAL A N 1
ATOM 833 C CA . VAL A 1 99 ? 9.469 8.234 12.25 1 97.44 99 VAL A CA 1
ATOM 834 C C . VAL A 1 99 ? 9.586 9.633 12.859 1 97.44 99 VAL A C 1
ATOM 836 O O . VAL A 1 99 ? 8.953 9.938 13.867 1 97.44 99 VAL A O 1
ATOM 839 N N . THR A 1 100 ? 10.484 10.469 12.297 1 96.94 100 THR A N 1
ATOM 840 C CA . THR A 1 100 ? 10.656 11.828 12.789 1 96.94 100 THR A CA 1
ATOM 841 C C . THR A 1 100 ? 9.516 12.727 12.312 1 96.94 100 THR A C 1
ATOM 843 O O . THR A 1 100 ? 8.828 12.398 11.344 1 96.94 100 THR A O 1
ATOM 846 N N . PHE A 1 101 ? 9.352 13.82 13 1 97.81 101 PHE A N 1
ATOM 847 C CA . PHE A 1 101 ? 8.344 14.797 12.602 1 97.81 101 PHE A CA 1
ATOM 848 C C . PHE A 1 101 ? 8.57 15.266 11.172 1 97.81 101 PHE A C 1
ATOM 850 O O . PHE A 1 101 ? 7.629 15.344 10.383 1 97.81 101 PHE A O 1
ATOM 857 N N . ASN A 1 102 ? 9.812 15.562 10.836 1 97.38 102 ASN A N 1
ATOM 858 C CA . ASN A 1 102 ? 10.141 16.078 9.508 1 97.38 102 ASN A CA 1
ATOM 859 C C . ASN A 1 102 ? 9.82 15.047 8.422 1 97.38 102 ASN A C 1
ATOM 861 O O . ASN A 1 102 ? 9.32 15.406 7.355 1 97.38 102 ASN A O 1
ATOM 865 N N . GLN A 1 103 ? 10.07 13.773 8.68 1 97.69 103 GLN A N 1
ATOM 866 C CA . GLN A 1 103 ? 9.695 12.727 7.742 1 97.69 103 GLN A CA 1
ATOM 867 C C . GLN A 1 103 ? 8.18 12.625 7.598 1 97.69 103 GLN A C 1
ATOM 869 O O . GLN A 1 103 ? 7.664 12.453 6.492 1 97.69 103 GLN A O 1
ATOM 874 N N . ALA A 1 104 ? 7.527 12.727 8.711 1 98.5 104 ALA A N 1
ATOM 875 C CA . ALA A 1 104 ? 6.074 12.586 8.742 1 98.5 104 ALA A CA 1
ATOM 876 C C . ALA A 1 104 ? 5.395 13.664 7.902 1 98.5 104 ALA A C 1
ATOM 878 O O . ALA A 1 104 ? 4.508 13.367 7.102 1 98.5 104 ALA A O 1
ATOM 879 N N . ILE A 1 105 ? 5.789 14.891 8.156 1 98.44 105 ILE A N 1
ATOM 880 C CA . ILE A 1 105 ? 5.148 16 7.457 1 98.44 105 ILE A CA 1
ATOM 881 C C . ILE A 1 105 ? 5.445 15.914 5.961 1 98.44 105 ILE A C 1
ATOM 883 O O . ILE A 1 105 ? 4.578 16.203 5.133 1 98.44 105 ILE A O 1
ATOM 887 N N . LYS A 1 106 ? 6.648 15.555 5.551 1 98.38 106 LYS A N 1
ATOM 888 C CA . LYS A 1 106 ? 6.988 15.375 4.145 1 98.38 106 LYS A CA 1
ATOM 889 C C . LYS A 1 106 ? 6.117 14.289 3.506 1 98.38 106 LYS A C 1
ATOM 891 O O . LYS A 1 106 ? 5.547 14.5 2.432 1 98.38 106 LYS A O 1
ATOM 896 N N . LYS A 1 107 ? 6.02 13.133 4.16 1 98.62 107 LYS A N 1
ATOM 897 C CA . LYS A 1 107 ? 5.238 12.016 3.637 1 98.62 107 LYS A CA 1
ATOM 898 C C . LYS A 1 107 ? 3.77 12.398 3.479 1 98.62 107 LYS A C 1
ATOM 900 O O . LYS A 1 107 ? 3.123 12 2.508 1 98.62 107 LYS A O 1
ATOM 905 N N . LEU A 1 108 ? 3.24 13.102 4.449 1 98.88 108 LEU A N 1
ATOM 906 C CA . LEU A 1 108 ? 1.835 13.484 4.375 1 98.88 108 LEU A CA 1
ATOM 907 C C . LEU A 1 108 ? 1.597 14.445 3.217 1 98.88 108 LEU A C 1
ATOM 909 O O . LEU A 1 108 ? 0.604 14.32 2.496 1 98.88 108 LEU A O 1
ATOM 913 N N . LYS A 1 109 ? 2.471 15.445 3.064 1 98.88 109 LYS A N 1
ATOM 914 C CA . LYS A 1 109 ? 2.318 16.422 1.984 1 98.88 109 LYS A CA 1
ATOM 915 C C . LYS A 1 109 ? 2.342 15.734 0.621 1 98.88 109 LYS A C 1
ATOM 917 O O . LYS A 1 109 ? 1.525 16.047 -0.249 1 98.88 109 LYS A O 1
ATOM 922 N N . LEU A 1 110 ? 3.215 14.797 0.46 1 98.81 110 LEU A N 1
ATOM 923 C CA . LEU A 1 110 ? 3.342 14.102 -0.814 1 98.81 110 LEU A CA 1
ATOM 924 C C . LEU A 1 110 ? 2.148 13.18 -1.054 1 98.81 110 LEU A C 1
ATOM 926 O O . LEU A 1 110 ? 1.649 13.086 -2.178 1 98.81 110 LEU A O 1
ATOM 930 N N . SER A 1 111 ? 1.699 12.492 -0.019 1 98.75 111 SER A N 1
ATOM 931 C CA . SER A 1 111 ? 0.544 11.617 -0.193 1 98.75 111 SER A CA 1
ATOM 932 C C . SER A 1 111 ? -0.722 12.422 -0.469 1 98.75 111 SER A C 1
ATOM 934 O O . SER A 1 111 ? -1.582 11.992 -1.239 1 98.75 111 SER A O 1
ATOM 936 N N . HIS A 1 112 ? -0.885 13.578 0.205 1 98.94 112 HIS A N 1
ATOM 937 C CA . HIS A 1 112 ? -1.99 14.469 -0.119 1 98.94 112 HIS A CA 1
ATOM 938 C C . HIS A 1 112 ? -1.99 14.836 -1.601 1 98.94 112 HIS A C 1
ATOM 940 O O . HIS A 1 112 ? -3.031 14.773 -2.258 1 98.94 112 HIS A O 1
ATOM 946 N N . LYS A 1 113 ? -0.857 15.203 -2.066 1 98.75 113 LYS A N 1
ATOM 947 C CA . LYS A 1 113 ? -0.74 15.586 -3.473 1 98.75 113 LYS A CA 1
ATOM 948 C C . LYS A 1 113 ? -1.17 14.438 -4.387 1 98.75 113 LYS A C 1
ATOM 950 O O . LYS A 1 113 ? -1.901 14.656 -5.355 1 98.75 113 LYS A O 1
ATOM 955 N N . ARG A 1 114 ? -0.738 13.234 -4.133 1 98.38 114 ARG A N 1
ATOM 956 C CA . ARG A 1 114 ? -1.09 12.086 -4.953 1 98.38 114 ARG A CA 1
ATOM 957 C C . ARG A 1 114 ? -2.596 11.836 -4.934 1 98.38 114 ARG A C 1
ATOM 959 O O . ARG A 1 114 ? -3.195 11.555 -5.973 1 98.38 114 ARG A O 1
ATOM 966 N N . VAL A 1 115 ? -3.193 11.945 -3.775 1 98.75 115 VAL A N 1
ATOM 967 C CA . VAL A 1 115 ? -4.625 11.703 -3.652 1 98.75 115 VAL A CA 1
ATOM 968 C C . VAL A 1 115 ? -5.402 12.781 -4.398 1 98.75 115 VAL A C 1
ATOM 970 O O . VAL A 1 115 ? -6.395 12.492 -5.074 1 98.75 115 VAL A O 1
ATOM 973 N N . MET A 1 116 ? -4.961 14.047 -4.277 1 98.81 116 MET A N 1
ATOM 974 C CA . MET A 1 116 ? -5.605 15.133 -5.02 1 98.81 116 MET A CA 1
ATOM 975 C C . MET A 1 116 ? -5.527 14.883 -6.523 1 98.81 116 MET A C 1
ATOM 977 O O . MET A 1 116 ? -6.488 15.141 -7.25 1 98.81 116 MET A O 1
ATOM 981 N N . GLU A 1 117 ? -4.402 14.406 -6.996 1 98.5 117 GLU A N 1
ATOM 982 C CA . GLU A 1 117 ? -4.23 14.102 -8.414 1 98.5 117 GLU A CA 1
ATOM 983 C C . GLU A 1 117 ? -5.188 13 -8.867 1 98.5 117 GLU A C 1
ATOM 985 O O . GLU A 1 117 ? -5.695 13.039 -9.984 1 98.5 117 GLU A O 1
ATOM 990 N N . LEU A 1 118 ? -5.387 12 -8.008 1 98.38 118 LEU A N 1
ATOM 991 C CA . LEU A 1 118 ? -6.352 10.945 -8.312 1 98.38 118 LEU A CA 1
ATOM 992 C C . LEU A 1 118 ? -7.75 11.531 -8.492 1 98.38 118 LEU A C 1
ATOM 994 O O . LEU A 1 118 ? -8.453 11.188 -9.445 1 98.38 118 LEU A O 1
ATOM 998 N N . ILE A 1 119 ? -8.125 12.359 -7.578 1 98.75 119 ILE A N 1
ATOM 999 C CA . ILE A 1 119 ? -9.445 12.984 -7.652 1 98.75 119 ILE A CA 1
ATOM 1000 C C . ILE A 1 119 ? -9.555 13.797 -8.938 1 98.75 119 ILE A C 1
ATOM 1002 O O . ILE A 1 119 ? -10.555 13.695 -9.656 1 98.75 119 ILE A O 1
ATOM 1006 N N . GLN A 1 120 ? -8.555 14.555 -9.273 1 98.69 120 GLN A N 1
ATOM 1007 C CA . GLN A 1 120 ? -8.547 15.438 -10.43 1 98.69 120 GLN A CA 1
ATOM 1008 C C . GLN A 1 120 ? -8.648 14.641 -11.727 1 98.69 120 GLN A C 1
ATOM 1010 O O . GLN A 1 120 ? -9.164 15.133 -12.734 1 98.69 120 GLN A O 1
ATOM 1015 N N . SER A 1 121 ? -8.273 13.422 -11.727 1 98.44 121 SER A N 1
ATOM 1016 C CA . SER A 1 121 ? -8.203 12.617 -12.938 1 98.44 121 SER A CA 1
ATOM 1017 C C . SER A 1 121 ? -9.57 12.062 -13.32 1 98.44 121 SER A C 1
ATOM 1019 O O . SER A 1 121 ? -9.719 11.43 -14.375 1 98.44 121 SER A O 1
ATOM 1021 N N . HIS A 1 122 ? -10.57 12.336 -12.555 1 98.69 122 HIS A N 1
ATOM 1022 C CA . HIS A 1 122 ? -11.914 11.82 -12.805 1 98.69 122 HIS A CA 1
ATOM 1023 C C . HIS A 1 122 ? -12.883 12.945 -13.148 1 98.69 122 HIS A C 1
ATOM 1025 O O . HIS A 1 122 ? -12.656 14.102 -12.773 1 98.69 122 HIS A O 1
ATOM 1031 N N . THR A 1 123 ? -13.914 12.578 -13.852 1 98.56 123 THR A N 1
ATOM 1032 C CA . THR A 1 123 ? -15.031 13.5 -14.039 1 98.56 123 THR A CA 1
ATOM 1033 C C . THR A 1 123 ? -15.922 13.531 -12.797 1 98.56 123 THR A C 1
ATOM 1035 O O . THR A 1 123 ? -15.844 12.641 -11.953 1 98.56 123 THR A O 1
ATOM 1038 N N . ASN A 1 124 ? -16.703 14.57 -12.672 1 98.44 124 ASN A N 1
ATOM 1039 C CA . ASN A 1 124 ? -17.672 14.656 -11.586 1 98.44 124 ASN A CA 1
ATOM 1040 C C . ASN A 1 124 ? -18.609 13.453 -11.57 1 98.44 124 ASN A C 1
ATOM 1042 O O . ASN A 1 124 ? -18.938 12.93 -10.508 1 98.44 124 ASN A O 1
ATOM 1046 N N . GLU A 1 125 ? -19.031 13.031 -12.742 1 98.56 125 GLU A N 1
ATOM 1047 C CA . GLU A 1 125 ? -19.938 11.883 -12.852 1 98.56 125 GLU A CA 1
ATOM 1048 C C . GLU A 1 125 ? -19.281 10.617 -12.312 1 98.56 125 GLU A C 1
ATOM 1050 O O . GLU A 1 125 ? -19.906 9.875 -11.547 1 98.56 125 GLU A O 1
ATOM 1055 N N . GLU A 1 126 ? -18.047 10.391 -12.617 1 98.69 126 GLU A N 1
ATOM 1056 C CA . GLU A 1 126 ? -17.312 9.211 -12.164 1 98.69 126 GLU A CA 1
ATOM 1057 C C . GLU A 1 126 ? -17.156 9.211 -10.648 1 98.69 126 GLU A C 1
ATOM 1059 O O . GLU A 1 126 ? -17.172 8.148 -10.023 1 98.69 126 GLU A O 1
ATOM 1064 N N . ILE A 1 127 ? -17.016 10.344 -10.086 1 98.69 127 ILE A N 1
ATOM 1065 C CA . ILE A 1 127 ? -16.75 10.484 -8.656 1 98.69 127 ILE A CA 1
ATOM 1066 C C . ILE A 1 127 ? -18.062 10.375 -7.887 1 98.69 127 ILE A C 1
ATOM 1068 O O . ILE A 1 127 ? -18.125 9.719 -6.844 1 98.69 127 ILE A O 1
ATOM 1072 N N . MET A 1 128 ? -19.188 10.945 -8.43 1 98.5 128 MET A N 1
ATOM 1073 C CA . MET A 1 128 ? -20.391 11.172 -7.625 1 98.5 128 MET A CA 1
ATOM 1074 C C . MET A 1 128 ? -21.391 10.039 -7.828 1 98.5 128 MET A C 1
ATOM 1076 O O . MET A 1 128 ? -22.266 9.812 -6.977 1 98.5 128 MET A O 1
ATOM 1080 N N . THR A 1 129 ? -21.25 9.375 -8.953 1 98.56 129 THR A N 1
ATOM 1081 C CA . THR A 1 129 ? -22.266 8.375 -9.273 1 98.56 129 THR A CA 1
ATOM 1082 C C . THR A 1 129 ? -22.062 7.117 -8.43 1 98.56 129 THR A C 1
ATOM 1084 O O . THR A 1 129 ? -20.969 6.543 -8.414 1 98.56 129 THR A O 1
ATOM 1087 N N . LYS A 1 130 ? -23.094 6.719 -7.789 1 97.88 130 LYS A N 1
ATOM 1088 C CA . LYS A 1 130 ? -23.047 5.484 -7.008 1 97.88 130 LYS A CA 1
ATOM 1089 C C . LYS A 1 130 ? -22.938 4.262 -7.91 1 97.88 130 LYS A C 1
ATOM 1091 O O . LYS A 1 130 ? -23.516 4.23 -9 1 97.88 130 LYS A O 1
ATOM 1096 N N . LYS A 1 131 ? -22.141 3.275 -7.488 1 96.88 131 LYS A N 1
ATOM 1097 C CA . LYS A 1 131 ? -21.984 1.988 -8.164 1 96.88 131 LYS A CA 1
ATOM 1098 C C . LYS A 1 131 ? -21.375 2.166 -9.547 1 96.88 131 LYS A C 1
ATOM 1100 O O . LYS A 1 131 ? -21.5 1.291 -10.406 1 96.88 131 LYS A O 1
ATOM 1105 N N . TYR A 1 132 ? -20.781 3.336 -9.797 1 97.5 132 TYR A N 1
ATOM 1106 C CA . TYR A 1 132 ? -20.141 3.559 -11.086 1 97.5 132 TYR A CA 1
ATOM 1107 C C . TYR A 1 132 ? -19.016 2.562 -11.312 1 97.5 132 TYR A C 1
ATOM 1109 O O . TYR A 1 132 ? -18.875 2.01 -12.406 1 97.5 132 TYR A O 1
ATOM 1117 N N . TYR A 1 133 ? -18.203 2.416 -10.359 1 97.56 133 TYR A N 1
ATOM 1118 C CA . TYR A 1 133 ? -17.172 1.39 -10.359 1 97.56 133 TYR A CA 1
ATOM 1119 C C . TYR A 1 133 ? -17.578 0.191 -9.516 1 97.56 133 TYR A C 1
ATOM 1121 O O . TYR A 1 133 ? -18.078 0.352 -8.398 1 97.56 133 TYR A O 1
ATOM 1129 N N . LYS A 1 134 ? -17.359 -0.912 -9.945 1 96.88 134 LYS A N 1
ATOM 1130 C CA . LYS A 1 134 ? -17.812 -2.143 -9.305 1 96.88 134 LYS A CA 1
ATOM 1131 C C . LYS A 1 134 ? -17.219 -2.293 -7.91 1 96.88 134 LYS A C 1
ATOM 1133 O O . LYS A 1 134 ? -17.906 -2.746 -6.988 1 96.88 134 LYS A O 1
ATOM 1138 N N . TRP A 1 135 ? -16 -1.83 -7.734 1 97.19 135 TRP A N 1
ATOM 1139 C CA . TRP A 1 135 ? -15.305 -2.113 -6.484 1 97.19 135 TRP A CA 1
ATOM 1140 C C . TRP A 1 135 ? -15.812 -1.214 -5.363 1 97.19 135 TRP A C 1
ATOM 1142 O O . TRP A 1 135 ? -15.516 -1.448 -4.188 1 97.19 135 TRP A O 1
ATOM 1152 N N . THR A 1 136 ? -16.578 -0.144 -5.676 1 97.44 136 THR A N 1
ATOM 1153 C CA . THR A 1 136 ? -17.109 0.727 -4.637 1 97.44 136 THR A CA 1
ATOM 1154 C C . THR A 1 136 ? -18.422 0.173 -4.094 1 97.44 136 THR A C 1
ATOM 1156 O O . THR A 1 136 ? -19.031 0.765 -3.197 1 97.44 136 THR A O 1
ATOM 1159 N N . LYS A 1 137 ? -18.828 -0.979 -4.664 1 95.12 137 LYS A N 1
ATOM 1160 C CA . LYS A 1 137 ? -20.047 -1.66 -4.207 1 95.12 137 LYS A CA 1
ATOM 1161 C C . LYS A 1 137 ? -21.25 -0.739 -4.285 1 95.12 137 LYS A C 1
ATOM 1163 O O . LYS A 1 137 ? -21.547 -0.177 -5.34 1 95.12 137 LYS A O 1
ATOM 1168 N N . THR A 1 138 ? -21.859 -0.402 -3.1 1 96.62 138 THR A N 1
ATOM 1169 C CA . THR A 1 138 ? -23.078 0.399 -3.113 1 96.62 138 THR A CA 1
ATOM 1170 C C . THR A 1 138 ? -22.75 1.885 -3 1 96.62 138 THR A C 1
ATOM 1172 O O . THR A 1 138 ? -23.641 2.73 -3.051 1 96.62 138 THR A O 1
ATOM 1175 N N . SER A 1 139 ? -21.453 2.203 -2.887 1 97.5 139 SER A N 1
ATOM 1176 C CA . SER A 1 139 ? -21.031 3.582 -2.674 1 97.5 139 SER A CA 1
ATOM 1177 C C . SER A 1 139 ? -20.438 4.18 -3.947 1 97.5 139 SER A C 1
ATOM 1179 O O . SER A 1 139 ? -20.766 3.748 -5.055 1 97.5 139 SER A O 1
ATOM 1181 N N . ASN A 1 140 ? -19.766 5.324 -3.826 1 98.38 140 ASN A N 1
ATOM 1182 C CA . ASN A 1 140 ? -19.125 6.023 -4.93 1 98.38 140 ASN A CA 1
ATOM 1183 C C . ASN A 1 140 ? -17.703 6.449 -4.559 1 98.38 140 ASN A C 1
ATOM 1185 O O . ASN A 1 140 ? -17.281 6.309 -3.408 1 98.38 140 ASN A O 1
ATOM 1189 N N . LEU A 1 141 ? -16.969 6.934 -5.484 1 98.62 141 LEU A N 1
ATOM 1190 C CA . LEU A 1 141 ? -15.594 7.355 -5.266 1 98.62 141 LEU A CA 1
ATOM 1191 C C . LEU A 1 141 ? -15.531 8.539 -4.309 1 98.62 141 LEU A C 1
ATOM 1193 O O . LEU A 1 141 ? -14.586 8.672 -3.529 1 98.62 141 LEU A O 1
ATOM 1197 N N . HIS A 1 142 ? -16.547 9.391 -4.344 1 98.75 142 HIS A N 1
ATOM 1198 C CA . HIS A 1 142 ? -16.594 10.562 -3.479 1 98.75 142 HIS A CA 1
ATOM 1199 C C . HIS A 1 142 ? -16.469 10.172 -2.01 1 98.75 142 HIS A C 1
ATOM 1201 O O . HIS A 1 142 ? -15.734 10.805 -1.253 1 98.75 142 HIS A O 1
ATOM 1207 N N . SER A 1 143 ? -17.172 9.156 -1.66 1 98.44 143 SER A N 1
ATOM 1208 C CA . SER A 1 143 ? -17.172 8.703 -0.272 1 98.44 143 SER A CA 1
ATOM 1209 C C . SER A 1 143 ? -15.789 8.258 0.165 1 98.44 143 SER A C 1
ATOM 1211 O O . SER A 1 143 ? -15.352 8.57 1.273 1 98.44 143 SER A O 1
ATOM 1213 N N . TYR A 1 144 ? -15.102 7.551 -0.671 1 98.5 144 TYR A N 1
ATOM 1214 C CA . TYR A 1 144 ? -13.75 7.094 -0.373 1 98.5 144 TYR A CA 1
ATOM 1215 C C . TYR A 1 144 ? -12.789 8.266 -0.263 1 98.5 144 TYR A C 1
ATOM 1217 O O . TYR A 1 144 ? -11.984 8.336 0.668 1 98.5 144 TYR A O 1
ATOM 1225 N N . PHE A 1 145 ? -12.867 9.18 -1.21 1 98.88 145 PHE A N 1
ATOM 1226 C CA . PHE A 1 145 ? -11.953 10.32 -1.229 1 98.88 145 PHE A CA 1
ATOM 1227 C C . PHE A 1 145 ? -12.219 11.242 -0.044 1 98.88 145 PHE A C 1
ATOM 1229 O O . PHE A 1 145 ? -11.289 11.648 0.649 1 98.88 145 PHE A O 1
ATOM 1236 N N . ALA A 1 146 ? -13.508 11.562 0.228 1 98.69 146 ALA A N 1
ATOM 1237 C CA . ALA A 1 146 ? -13.859 12.477 1.311 1 98.69 146 ALA A CA 1
ATOM 1238 C C . ALA A 1 146 ? -13.43 11.922 2.664 1 98.69 146 ALA A C 1
ATOM 1240 O O . ALA A 1 146 ? -12.867 12.641 3.488 1 98.69 146 ALA A O 1
ATOM 1241 N N . ALA A 1 147 ? -13.656 10.617 2.83 1 98.56 147 ALA A N 1
ATOM 1242 C CA . ALA A 1 147 ? -13.344 9.953 4.094 1 98.56 147 ALA A CA 1
ATOM 1243 C C . ALA A 1 147 ? -11.844 9.969 4.363 1 98.56 147 ALA A C 1
ATOM 1245 O O . ALA A 1 147 ? -11.414 9.867 5.516 1 98.56 147 ALA A O 1
ATOM 1246 N N . ASN A 1 148 ? -11.023 10.164 3.322 1 98.81 148 ASN A N 1
ATOM 1247 C CA . ASN A 1 148 ? -9.578 10.078 3.488 1 98.81 148 ASN A CA 1
ATOM 1248 C C . ASN A 1 148 ? -8.906 11.422 3.234 1 98.81 148 ASN A C 1
ATOM 1250 O O . ASN A 1 148 ? -7.676 11.516 3.211 1 98.81 148 ASN A O 1
ATOM 1254 N N . THR A 1 149 ? -9.672 12.453 2.926 1 98.81 149 THR A N 1
ATOM 1255 C CA . THR A 1 149 ? -9.141 13.797 2.748 1 98.81 149 THR A CA 1
ATOM 1256 C C . THR A 1 149 ? -9.922 14.805 3.59 1 98.81 149 THR A C 1
ATOM 1258 O O . THR A 1 149 ? -9.742 14.875 4.809 1 98.81 149 THR A O 1
ATOM 1261 N N . SER A 1 150 ? -10.938 15.461 2.99 1 98.62 150 SER A N 1
ATOM 1262 C CA . SER A 1 150 ? -11.633 16.578 3.623 1 98.62 150 SER A CA 1
ATOM 1263 C C . SER A 1 150 ? -12.148 16.188 5.004 1 98.62 150 SER A C 1
ATOM 1265 O O . SER A 1 150 ? -11.875 16.875 5.992 1 98.62 150 SER A O 1
ATOM 1267 N N . ASP A 1 151 ? -12.836 15.117 5.094 1 98.62 151 ASP A N 1
ATOM 1268 C CA . ASP A 1 151 ? -13.438 14.711 6.359 1 98.62 151 ASP A CA 1
ATOM 1269 C C . ASP A 1 151 ? -12.367 14.273 7.359 1 98.62 151 ASP A C 1
ATOM 1271 O O . ASP A 1 151 ? -12.445 14.602 8.547 1 98.62 151 ASP A O 1
ATOM 1275 N N . HIS A 1 152 ? -11.391 13.539 6.883 1 98.88 152 HIS A N 1
ATOM 1276 C CA . HIS A 1 152 ? -10.328 13.062 7.754 1 98.88 152 HIS A CA 1
ATOM 1277 C C . HIS A 1 152 ? -9.469 14.211 8.266 1 98.88 152 HIS A C 1
ATOM 1279 O O . HIS A 1 152 ? -9 14.188 9.406 1 98.88 152 HIS A O 1
ATOM 1285 N N . TYR A 1 153 ? -9.289 15.203 7.438 1 98.94 153 TYR A N 1
ATOM 1286 C CA . TYR A 1 153 ? -8.531 16.375 7.848 1 98.94 153 TYR A CA 1
ATOM 1287 C C . TYR A 1 153 ? -9.266 17.156 8.938 1 98.94 153 TYR A C 1
ATOM 1289 O O . TYR A 1 153 ? -8.633 17.75 9.82 1 98.94 153 TYR A O 1
ATOM 1297 N N . MET A 1 154 ? -10.578 17.188 8.852 1 98.81 154 MET A N 1
ATOM 1298 C CA . MET A 1 154 ? -11.344 17.844 9.906 1 98.81 154 MET A CA 1
ATOM 1299 C C . MET A 1 154 ? -11.07 17.188 11.258 1 98.81 154 MET A C 1
ATOM 1301 O O . MET A 1 154 ? -10.906 17.875 12.266 1 98.81 154 MET A O 1
ATOM 1305 N N . TRP A 1 155 ? -11.047 15.891 11.273 1 98.75 155 TRP A N 1
ATOM 1306 C CA . TRP A 1 155 ? -10.656 15.148 12.469 1 98.75 155 TRP A CA 1
ATOM 1307 C C . TRP A 1 155 ? -9.258 15.547 12.922 1 98.75 155 TRP A C 1
ATOM 1309 O O . TRP A 1 155 ? -9.031 15.82 14.109 1 98.75 155 TRP A O 1
ATOM 1319 N N . ALA A 1 156 ? -8.305 15.609 11.977 1 98.94 156 ALA A N 1
ATOM 1320 C CA . ALA A 1 156 ? -6.906 15.891 12.281 1 98.94 156 ALA A CA 1
ATOM 1321 C C . ALA A 1 156 ? -6.738 17.312 12.82 1 98.94 156 ALA A C 1
ATOM 1323 O O . ALA A 1 156 ? -5.91 17.562 13.695 1 98.94 156 ALA A O 1
ATOM 1324 N N . ILE A 1 157 ? -7.484 18.219 12.219 1 98.88 157 ILE A N 1
ATOM 1325 C CA . ILE A 1 157 ? -7.457 19.609 12.656 1 98.88 157 ILE A CA 1
ATOM 1326 C C . ILE A 1 157 ? -7.809 19.672 14.141 1 98.88 157 ILE A C 1
ATOM 1328 O O . ILE A 1 157 ? -7.09 20.297 14.93 1 98.88 157 ILE A O 1
ATOM 1332 N N . LYS A 1 158 ? -8.883 19 14.516 1 98.75 158 LYS A N 1
ATOM 1333 C CA . LYS A 1 158 ? -9.297 19.016 15.914 1 98.75 158 LYS A CA 1
ATOM 1334 C C . LYS A 1 158 ? -8.211 18.422 16.812 1 98.75 158 LYS A C 1
ATOM 1336 O O . LYS A 1 158 ? -7.926 18.953 17.891 1 98.75 158 LYS A O 1
ATOM 1341 N N . LYS A 1 159 ? -7.621 17.328 16.438 1 98.75 159 LYS A N 1
ATOM 1342 C CA . LYS A 1 159 ? -6.559 16.688 17.203 1 98.75 159 LYS A CA 1
ATOM 1343 C C . LYS A 1 159 ? -5.348 17.609 17.344 1 98.75 159 LYS A C 1
ATOM 1345 O O . LYS A 1 159 ? -4.797 17.766 18.438 1 98.75 159 LYS A O 1
ATOM 1350 N N . CYS A 1 160 ? -4.957 18.234 16.25 1 98.75 160 CYS A N 1
ATOM 1351 C CA . CYS A 1 160 ? -3.766 19.078 16.25 1 98.75 160 CYS A CA 1
ATOM 1352 C C . CYS A 1 160 ? -4 20.359 17.047 1 98.75 160 CYS A C 1
ATOM 1354 O O . CYS A 1 160 ? -3.08 20.891 17.672 1 98.75 160 CYS A O 1
ATOM 1356 N N . GLU A 1 161 ? -5.246 20.859 16.953 1 98.62 161 GLU A N 1
ATOM 1357 C CA . GLU A 1 161 ? -5.578 22.016 17.781 1 98.62 161 GLU A CA 1
ATOM 1358 C C . GLU A 1 161 ? -5.391 21.703 19.266 1 98.62 161 GLU A C 1
ATOM 1360 O O . GLU A 1 161 ? -4.836 22.516 20.016 1 98.62 161 GLU A O 1
ATOM 1365 N N . ALA A 1 162 ? -5.859 20.562 19.703 1 98.19 162 ALA A N 1
ATOM 1366 C CA . ALA A 1 162 ? -5.715 20.141 21.109 1 98.19 162 ALA A CA 1
ATOM 1367 C C . ALA A 1 162 ? -4.246 19.984 21.484 1 98.19 162 ALA A C 1
ATOM 1369 O O . ALA A 1 162 ? -3.834 20.391 22.562 1 98.19 162 ALA A O 1
ATOM 1370 N N . ILE A 1 163 ? -3.445 19.406 20.656 1 98.5 163 ILE A N 1
ATOM 1371 C CA . ILE A 1 163 ? -2.02 19.203 20.891 1 98.5 163 ILE A CA 1
ATOM 1372 C C . ILE A 1 163 ? -1.317 20.547 20.984 1 98.5 163 ILE A C 1
ATOM 1374 O O . ILE A 1 163 ? -0.549 20.797 21.922 1 98.5 163 ILE A O 1
ATOM 1378 N N . ALA A 1 164 ? -1.634 21.438 20.031 1 98.31 164 ALA A N 1
ATOM 1379 C CA . ALA A 1 164 ? -1.029 22.766 20 1 98.31 164 ALA A CA 1
ATOM 1380 C C . ALA A 1 164 ? -1.36 23.547 21.266 1 98.31 164 ALA A C 1
ATOM 1382 O O . ALA A 1 164 ? -0.487 24.188 21.859 1 98.31 164 ALA A O 1
ATOM 1383 N N . LYS A 1 165 ? -2.621 23.469 21.609 1 97.81 165 LYS A N 1
ATOM 1384 C CA . LYS A 1 165 ? -3.057 24.156 22.828 1 97.81 165 LYS A CA 1
ATOM 1385 C C . LYS A 1 165 ? -2.293 23.656 24.047 1 97.81 165 LYS A C 1
ATOM 1387 O O . LYS A 1 165 ? -1.852 24.469 24.875 1 97.81 165 LYS A O 1
ATOM 1392 N N . SER A 1 166 ? -2.168 22.375 24.188 1 97.12 166 SER A N 1
ATOM 1393 C CA . SER A 1 166 ? -1.467 21.766 25.312 1 97.12 166 SER A CA 1
ATOM 1394 C C . SER A 1 166 ? -0 22.188 25.344 1 97.12 166 SER A C 1
ATOM 1396 O O . SER A 1 166 ? 0.566 22.422 26.406 1 97.12 166 SER A O 1
ATOM 1398 N N . ILE A 1 167 ? 0.703 22.281 24.219 1 96.88 167 ILE A N 1
ATOM 1399 C CA . ILE A 1 167 ? 2.107 22.656 24.125 1 96.88 167 ILE A CA 1
ATOM 1400 C C . ILE A 1 167 ? 2.275 24.109 24.547 1 96.88 167 ILE A C 1
ATOM 1402 O O . ILE A 1 167 ? 3.213 24.453 25.281 1 96.88 167 ILE A O 1
ATOM 1406 N N . LYS A 1 168 ? 1.363 24.969 24.125 1 95.06 168 LYS A N 1
ATOM 1407 C CA . LYS A 1 168 ? 1.426 26.406 24.438 1 95.06 168 LYS A CA 1
ATOM 1408 C C . LYS A 1 168 ? 1.178 26.656 25.906 1 95.06 168 LYS A C 1
ATOM 1410 O O . LYS A 1 168 ? 1.759 27.578 26.5 1 95.06 168 LYS A O 1
ATOM 1415 N N . GLU A 1 169 ? 0.347 25.859 26.453 1 92.06 169 GLU A N 1
ATOM 1416 C CA . GLU A 1 169 ? 0.036 26.016 27.875 1 92.06 169 GLU A CA 1
ATOM 1417 C C . GLU A 1 169 ? 1.183 25.516 28.75 1 92.06 169 GLU A C 1
ATOM 1419 O O . GLU A 1 169 ? 1.373 26.016 29.859 1 92.06 169 GLU A O 1
ATOM 1424 N N . ARG A 1 170 ? 1.882 24.469 28.438 1 82.25 170 ARG A N 1
ATOM 1425 C CA . ARG A 1 170 ? 3.043 24 29.188 1 82.25 170 ARG A CA 1
ATOM 1426 C C . ARG A 1 170 ? 4.141 25.062 29.219 1 82.25 170 ARG A C 1
ATOM 1428 O O . ARG A 1 170 ? 4.863 25.188 30.203 1 82.25 170 ARG A O 1
ATOM 1435 N N . LYS A 1 171 ? 4.477 25.844 28.172 1 65.12 171 LYS A N 1
ATOM 1436 C CA . LYS A 1 171 ? 5.438 26.938 28.141 1 65.12 171 LYS A CA 1
ATOM 1437 C C . LYS A 1 171 ? 5.105 28 29.203 1 65.12 171 LYS A C 1
ATOM 1439 O O . LYS A 1 171 ? 6 28.5 29.875 1 65.12 171 LYS A O 1
ATOM 1444 N N . GLU A 1 172 ? 3.861 28.359 29.312 1 58.09 172 GLU A N 1
ATOM 1445 C CA . GLU A 1 172 ? 3.506 29.406 30.266 1 58.09 172 GLU A CA 1
ATOM 1446 C C . GLU A 1 172 ? 3.76 28.969 31.703 1 58.09 172 GLU A C 1
ATOM 1448 O O . GLU A 1 172 ? 4.121 29.781 32.562 1 58.09 172 GLU A O 1
ATOM 1453 N N . GLU A 1 173 ? 3.629 27.656 31.859 1 53.56 173 GLU A N 1
ATOM 1454 C CA . GLU A 1 173 ? 3.906 27.219 33.219 1 53.56 173 GLU A CA 1
ATOM 1455 C C . GLU A 1 173 ? 5.398 27.312 33.531 1 53.56 173 GLU A C 1
ATOM 1457 O O . GLU A 1 173 ? 5.789 27.547 34.688 1 53.56 173 GLU A O 1
ATOM 1462 N N . HIS A 1 174 ? 6.176 27.016 32.594 1 53.16 174 HIS A N 1
ATOM 1463 C CA . HIS A 1 174 ? 7.598 27.109 32.906 1 53.16 174 HIS A CA 1
ATOM 1464 C C . HIS A 1 174 ? 8.031 28.562 33.094 1 53.16 174 HIS A C 1
ATOM 1466 O O . HIS A 1 174 ? 9.07 28.828 33.688 1 53.16 174 HIS A O 1
ATOM 1472 N N . PHE A 1 175 ? 7.496 29.547 32.5 1 50.81 175 PHE A N 1
ATOM 1473 C CA . PHE A 1 175 ? 7.859 30.938 32.688 1 50.81 175 PHE A CA 1
ATOM 1474 C C . PHE A 1 175 ? 7.281 31.469 34 1 50.81 175 PHE A C 1
ATOM 1476 O O . PHE A 1 175 ? 7.699 32.531 34.5 1 50.81 175 PHE A O 1
ATOM 1483 N N . VAL A 1 176 ? 6.301 30.875 34.594 1 52.03 176 VAL A N 1
ATOM 1484 C CA . VAL A 1 176 ? 5.75 31.391 35.844 1 52.03 176 VAL A CA 1
ATOM 1485 C C . VAL A 1 176 ? 6.504 30.797 37.031 1 52.03 176 VAL A C 1
ATOM 1487 O O . VAL A 1 176 ? 6.402 31.297 38.125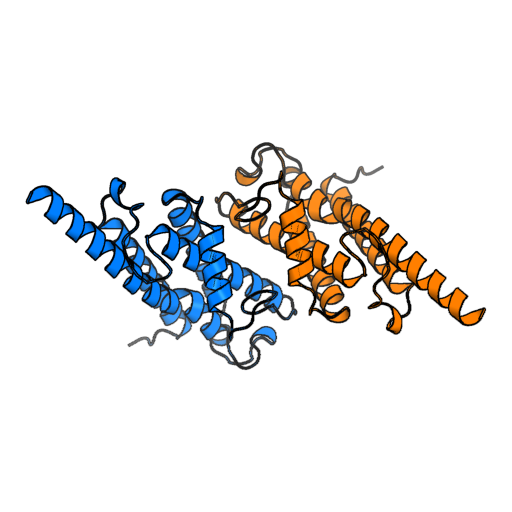 1 52.03 176 VAL A O 1
ATOM 1490 N N . ASN A 1 177 ? 7.078 29.75 36.844 1 38.06 177 ASN A N 1
ATOM 1491 C CA . ASN A 1 177 ? 7.793 29.328 38.062 1 38.06 177 ASN A CA 1
ATOM 1492 C C . ASN A 1 177 ? 9.211 29.891 38.094 1 38.06 177 ASN A C 1
ATOM 1494 O O . ASN A 1 177 ? 9.93 29.828 37.094 1 38.06 177 ASN A O 1
ATOM 1498 N N . MET B 1 1 ? 22.75 -11.914 -33.656 1 42.66 1 MET B N 1
ATOM 1499 C CA . MET B 1 1 ? 21.766 -12.406 -32.719 1 42.66 1 MET B CA 1
ATOM 1500 C C . MET B 1 1 ? 21.219 -11.258 -31.859 1 42.66 1 MET B C 1
ATOM 1502 O O . MET B 1 1 ? 21.984 -10.508 -31.25 1 42.66 1 MET B O 1
ATOM 1506 N N . LEU B 1 2 ? 20.125 -10.578 -32.188 1 53.88 2 LEU B N 1
ATOM 1507 C CA . LEU B 1 2 ? 19.734 -9.289 -31.641 1 53.88 2 LEU B CA 1
ATOM 1508 C C . LEU B 1 2 ? 19.656 -9.352 -30.125 1 53.88 2 LEU B C 1
ATOM 1510 O O . LEU B 1 2 ? 18.922 -10.18 -29.562 1 53.88 2 LEU B O 1
ATOM 1514 N N . THR B 1 3 ? 20.703 -9.094 -29.375 1 71.94 3 THR B N 1
ATOM 1515 C CA . THR B 1 3 ? 20.891 -9.211 -27.938 1 71.94 3 THR B CA 1
ATOM 1516 C C . THR B 1 3 ? 19.766 -8.5 -27.188 1 71.94 3 THR B C 1
ATOM 1518 O O . THR B 1 3 ? 19.469 -7.344 -27.469 1 71.94 3 THR B O 1
ATOM 1521 N N . ILE B 1 4 ? 18.844 -9.219 -26.547 1 89.94 4 ILE B N 1
ATOM 1522 C CA . ILE B 1 4 ? 17.734 -8.68 -25.781 1 89.94 4 ILE B CA 1
ATOM 1523 C C . ILE B 1 4 ? 18.25 -7.879 -24.594 1 89.94 4 ILE B C 1
ATOM 1525 O O . ILE B 1 4 ? 19.266 -8.25 -23.984 1 89.94 4 ILE B O 1
ATOM 1529 N N . SER B 1 5 ? 17.75 -6.738 -24.391 1 96.06 5 SER B N 1
ATOM 1530 C CA . SER B 1 5 ? 18.172 -5.867 -23.297 1 96.06 5 SER B CA 1
ATOM 1531 C C . SER B 1 5 ? 17.891 -6.512 -21.953 1 96.06 5 SER B C 1
ATOM 1533 O O . SER B 1 5 ? 17.141 -7.477 -21.859 1 96.06 5 SER B O 1
ATOM 1535 N N . GLU B 1 6 ? 18.531 -6.043 -20.922 1 97.25 6 GLU B N 1
ATOM 1536 C CA . GLU B 1 6 ? 18.312 -6.555 -19.578 1 97.25 6 GLU B CA 1
ATOM 1537 C C . GLU B 1 6 ? 16.859 -6.352 -19.141 1 97.25 6 GLU B C 1
ATOM 1539 O O . GLU B 1 6 ? 16.297 -7.184 -18.438 1 97.25 6 GLU B O 1
ATOM 1544 N N . LYS B 1 7 ? 16.344 -5.23 -19.547 1 98 7 LYS B N 1
ATOM 1545 C CA . LYS B 1 7 ? 14.93 -5.008 -19.281 1 98 7 LYS B CA 1
ATOM 1546 C C . LYS B 1 7 ? 14.07 -6.082 -19.938 1 98 7 LYS B C 1
ATOM 1548 O O . LYS B 1 7 ? 13.164 -6.629 -19.312 1 98 7 LYS B O 1
ATOM 1553 N N . GLU B 1 8 ? 14.312 -6.324 -21.156 1 97.94 8 GLU B N 1
ATOM 1554 C CA . GLU B 1 8 ? 13.547 -7.332 -21.891 1 97.94 8 GLU B CA 1
ATOM 1555 C C . GLU B 1 8 ? 13.727 -8.719 -21.266 1 97.94 8 GLU B C 1
ATOM 1557 O O . GLU B 1 8 ? 12.781 -9.5 -21.203 1 97.94 8 GLU B O 1
ATOM 1562 N N . ASN B 1 9 ? 14.961 -9 -20.891 1 98.06 9 ASN B N 1
ATOM 1563 C CA . ASN B 1 9 ? 15.227 -10.258 -20.188 1 98.06 9 ASN B CA 1
ATOM 1564 C C . ASN B 1 9 ? 14.414 -10.367 -18.906 1 98.06 9 ASN B C 1
ATOM 1566 O O . ASN B 1 9 ? 13.891 -11.438 -18.578 1 98.06 9 ASN B O 1
ATOM 1570 N N . LEU B 1 10 ? 14.422 -9.297 -18.125 1 98.5 10 LEU B N 1
ATOM 1571 C CA . LEU B 1 10 ? 13.633 -9.25 -16.906 1 98.5 10 LEU B CA 1
ATOM 1572 C C . LEU B 1 10 ? 12.164 -9.531 -17.188 1 98.5 10 LEU B C 1
ATOM 1574 O O . LEU B 1 10 ? 11.531 -10.328 -16.484 1 98.5 10 LEU B O 1
ATOM 1578 N N . LEU B 1 11 ? 11.586 -8.891 -18.203 1 98.69 11 LEU B N 1
ATOM 1579 C CA . LEU B 1 11 ? 10.195 -9.086 -18.594 1 98.69 11 LEU B CA 1
ATOM 1580 C C . LEU B 1 11 ? 9.938 -10.531 -19 1 98.69 11 LEU B C 1
ATOM 1582 O O . LEU B 1 11 ? 8.977 -11.156 -18.547 1 98.69 11 LEU B O 1
ATOM 1586 N N . LEU B 1 12 ? 10.82 -11.07 -19.781 1 98.31 12 LEU B N 1
ATOM 1587 C CA . LEU B 1 12 ? 10.688 -12.43 -20.281 1 98.31 12 LEU B CA 1
ATOM 1588 C C . LEU B 1 12 ? 10.781 -13.438 -19.141 1 98.31 12 LEU B C 1
ATOM 1590 O O . LEU B 1 12 ? 9.945 -14.344 -19.031 1 98.31 12 LEU B O 1
ATOM 1594 N N . ASN B 1 13 ? 11.82 -13.258 -18.328 1 98.44 13 ASN B N 1
ATOM 1595 C CA . ASN B 1 13 ? 12.016 -14.172 -17.203 1 98.44 13 ASN B CA 1
ATOM 1596 C C . ASN B 1 13 ? 10.852 -14.102 -16.219 1 98.44 13 ASN B C 1
ATOM 1598 O O . ASN B 1 13 ? 10.438 -15.125 -15.664 1 98.44 13 ASN B O 1
ATOM 1602 N N . SER B 1 14 ? 10.367 -12.914 -15.953 1 98.81 14 SER B N 1
ATOM 1603 C CA . SER B 1 14 ? 9.227 -12.742 -15.055 1 98.81 14 SER B CA 1
ATOM 1604 C C . SER B 1 14 ? 7.984 -13.438 -15.594 1 98.81 14 SER B C 1
ATOM 1606 O O . SER B 1 14 ? 7.301 -14.156 -14.859 1 98.81 14 SER B O 1
ATOM 1608 N N . ASP B 1 15 ? 7.719 -13.266 -16.859 1 98.62 15 ASP B N 1
ATOM 1609 C CA . ASP B 1 15 ? 6.559 -13.891 -17.484 1 98.62 15 ASP B CA 1
ATOM 1610 C C . ASP B 1 15 ? 6.691 -15.414 -17.484 1 98.62 15 ASP B C 1
ATOM 1612 O O . ASP B 1 15 ? 5.734 -16.125 -17.172 1 98.62 15 ASP B O 1
ATOM 1616 N N . ASN B 1 16 ? 7.852 -15.883 -17.828 1 98.69 16 ASN B N 1
ATOM 1617 C CA . ASN B 1 16 ? 8.086 -17.328 -17.891 1 98.69 16 ASN B CA 1
ATOM 1618 C C . ASN B 1 16 ? 7.949 -17.969 -16.516 1 98.69 16 ASN B C 1
ATOM 1620 O O . ASN B 1 16 ? 7.305 -19.016 -16.375 1 98.69 16 ASN B O 1
ATOM 1624 N N . ASN B 1 17 ? 8.594 -17.391 -15.547 1 98.88 17 ASN B N 1
ATOM 1625 C CA . ASN B 1 17 ? 8.539 -17.953 -14.203 1 98.88 17 ASN B CA 1
ATOM 1626 C C . ASN B 1 17 ? 7.129 -17.875 -13.625 1 98.88 17 ASN B C 1
ATOM 1628 O O . ASN B 1 17 ? 6.699 -18.766 -12.906 1 98.88 17 ASN B O 1
ATOM 1632 N N . PHE B 1 18 ? 6.43 -16.812 -13.922 1 98.94 18 PHE B N 1
ATOM 1633 C CA . PHE B 1 18 ? 5.051 -16.656 -13.469 1 98.94 18 PHE B CA 1
ATOM 1634 C C . PHE B 1 18 ? 4.164 -17.734 -14.078 1 98.94 18 PHE B C 1
ATOM 1636 O O . PHE B 1 18 ? 3.35 -18.359 -13.383 1 98.94 18 PHE B O 1
ATOM 1643 N N . LYS B 1 19 ? 4.336 -17.984 -15.352 1 98.81 19 LYS B N 1
ATOM 1644 C CA . LYS B 1 19 ? 3.588 -19.016 -16.047 1 98.81 19 LYS B CA 1
ATOM 1645 C C . LYS B 1 19 ? 3.908 -20.406 -15.477 1 98.81 19 LYS B C 1
ATOM 1647 O O . LYS B 1 19 ? 3.012 -21.219 -15.297 1 98.81 19 LYS B O 1
ATOM 1652 N N . ALA B 1 20 ? 5.164 -20.625 -15.25 1 98.88 20 ALA B N 1
ATOM 1653 C CA . ALA B 1 20 ? 5.582 -21.891 -14.672 1 98.88 20 ALA B CA 1
ATOM 1654 C C . ALA B 1 20 ? 4.926 -22.125 -13.312 1 98.88 20 ALA B C 1
ATOM 1656 O O . ALA B 1 20 ? 4.488 -23.234 -13 1 98.88 20 ALA B O 1
ATOM 1657 N N . LEU B 1 21 ? 4.902 -21.094 -12.523 1 98.88 21 LEU B N 1
ATOM 1658 C CA . LEU B 1 21 ? 4.254 -21.125 -11.211 1 98.88 21 LEU B CA 1
ATOM 1659 C C . LEU B 1 21 ? 2.787 -21.531 -11.344 1 98.88 21 LEU B C 1
ATOM 1661 O O . LEU B 1 21 ? 2.316 -22.422 -10.641 1 98.88 21 LEU B O 1
ATOM 1665 N N . LEU B 1 22 ? 2.07 -20.891 -12.281 1 98.75 22 LEU B N 1
ATOM 1666 C CA . LEU B 1 22 ? 0.652 -21.172 -12.492 1 98.75 22 LEU B CA 1
ATOM 1667 C C . LEU B 1 22 ? 0.437 -22.578 -13.008 1 98.75 22 LEU B C 1
ATOM 1669 O O . LEU B 1 22 ? -0.544 -23.234 -12.648 1 98.75 22 LEU B O 1
ATOM 1673 N N . GLU B 1 23 ? 1.33 -23.031 -13.844 1 98.75 23 GLU B N 1
ATOM 1674 C CA . GLU B 1 23 ? 1.22 -24.375 -14.406 1 98.75 23 GLU B CA 1
ATOM 1675 C C . GLU B 1 23 ? 1.315 -25.422 -13.312 1 98.75 23 GLU B C 1
ATOM 1677 O O . GLU B 1 23 ? 0.615 -26.438 -13.352 1 98.75 23 GLU B O 1
ATOM 1682 N N . ILE B 1 24 ? 2.197 -25.219 -12.352 1 98.75 24 ILE B N 1
ATOM 1683 C CA . ILE B 1 24 ? 2.332 -26.141 -11.234 1 98.75 24 ILE B CA 1
ATOM 1684 C C . ILE B 1 24 ? 1.015 -26.219 -10.469 1 98.75 24 ILE B C 1
ATOM 1686 O O . ILE B 1 24 ? 0.523 -27.312 -10.172 1 98.75 24 ILE B O 1
ATOM 1690 N N . ILE B 1 25 ? 0.433 -25.125 -10.18 1 98.69 25 ILE B N 1
ATOM 1691 C CA . ILE B 1 25 ? -0.809 -25.062 -9.422 1 98.69 25 ILE B CA 1
ATOM 1692 C C . ILE B 1 25 ? -1.94 -25.703 -10.219 1 98.69 25 ILE B C 1
ATOM 1694 O O . ILE B 1 25 ? -2.744 -26.453 -9.664 1 98.69 25 ILE B O 1
ATOM 1698 N N . GLU B 1 26 ? -1.957 -25.422 -11.508 1 97.94 26 GLU B N 1
ATOM 1699 C CA . GLU B 1 26 ? -3.016 -25.906 -12.391 1 97.94 26 GLU B CA 1
ATOM 1700 C C . GLU B 1 26 ? -2.914 -27.422 -12.594 1 97.94 26 GLU B C 1
ATOM 1702 O O . GLU B 1 26 ? -3.867 -28.062 -13.039 1 97.94 26 GLU B O 1
ATOM 1707 N N . SER B 1 27 ? -1.775 -27.969 -12.297 1 97.88 27 SER B N 1
ATOM 1708 C CA . SER B 1 27 ? -1.605 -29.422 -12.398 1 97.88 27 SER B CA 1
ATOM 1709 C C . SER B 1 27 ? -2.336 -30.141 -11.273 1 97.88 27 SER B C 1
ATOM 1711 O O . SER B 1 27 ? -2.545 -31.359 -11.336 1 97.88 27 SER B O 1
ATOM 1713 N N . ILE B 1 28 ? -2.678 -29.406 -10.211 1 98.06 28 ILE B N 1
ATOM 1714 C CA . ILE B 1 28 ? -3.432 -29.953 -9.086 1 98.06 28 ILE B CA 1
ATOM 1715 C C . ILE B 1 28 ? -4.926 -29.719 -9.305 1 98.06 28 ILE B C 1
ATOM 1717 O O . ILE B 1 28 ? -5.352 -28.609 -9.641 1 98.06 28 ILE B O 1
ATOM 1721 N N . PRO B 1 29 ? -5.781 -30.797 -9.188 1 97.38 29 PRO B N 1
ATOM 1722 C CA . PRO B 1 29 ? -7.227 -30.609 -9.336 1 97.38 29 PRO B CA 1
ATOM 1723 C C . PRO B 1 29 ? -7.773 -29.516 -8.438 1 97.38 29 PRO B C 1
ATOM 1725 O O . PRO B 1 29 ? -7.336 -29.359 -7.293 1 97.38 29 PRO B O 1
ATOM 1728 N N . SER B 1 30 ? -8.711 -28.688 -8.914 1 96.56 30 SER B N 1
ATOM 1729 C CA . SER B 1 30 ? -9.25 -27.5 -8.242 1 96.56 30 SER B CA 1
ATOM 1730 C C . SER B 1 30 ? -9.703 -27.828 -6.824 1 96.56 30 SER B C 1
ATOM 1732 O O . SER B 1 30 ? -9.5 -27.047 -5.902 1 96.56 30 SER B O 1
ATOM 1734 N N . ARG B 1 31 ? -10.281 -28.984 -6.602 1 95.75 31 ARG B N 1
ATOM 1735 C CA . ARG B 1 31 ? -10.852 -29.375 -5.312 1 95.75 31 ARG B CA 1
ATOM 1736 C C . ARG B 1 31 ? -9.75 -29.609 -4.281 1 95.75 31 ARG B C 1
ATOM 1738 O O . ARG B 1 31 ? -10.016 -29.656 -3.078 1 95.75 31 ARG B O 1
ATOM 1745 N N . LYS B 1 32 ? -8.5 -29.719 -4.707 1 97.44 32 LYS B N 1
ATOM 1746 C CA . LYS B 1 32 ? -7.398 -30.047 -3.811 1 97.44 32 LYS B CA 1
ATOM 1747 C C . LYS B 1 32 ? -6.461 -28.859 -3.619 1 97.44 32 LYS B C 1
ATOM 1749 O O . LYS B 1 32 ? -5.484 -28.953 -2.873 1 97.44 32 LYS B O 1
ATOM 1754 N N . ARG B 1 33 ? -6.734 -27.75 -4.203 1 97.81 33 ARG B N 1
ATOM 1755 C CA . ARG B 1 33 ? -5.785 -26.641 -4.254 1 97.81 33 ARG B CA 1
ATOM 1756 C C . ARG B 1 33 ? -5.77 -25.875 -2.934 1 97.81 33 ARG B C 1
ATOM 1758 O O . ARG B 1 33 ? -4.867 -25.062 -2.688 1 97.81 33 ARG B O 1
ATOM 1765 N N . ASP B 1 34 ? -6.695 -26.125 -2.1 1 96.62 34 ASP B N 1
ATOM 1766 C CA . ASP B 1 34 ? -6.762 -25.453 -0.812 1 96.62 34 ASP B CA 1
ATOM 1767 C C . ASP B 1 34 ? -6.125 -26.297 0.29 1 96.62 34 ASP B C 1
ATOM 1769 O O . ASP B 1 34 ? -6.078 -25.875 1.449 1 96.62 34 ASP B O 1
ATOM 1773 N N . ILE B 1 35 ? -5.668 -27.453 0.02 1 97.06 35 ILE B N 1
ATOM 1774 C CA . ILE B 1 35 ? -5.133 -28.391 1.003 1 97.06 35 ILE B CA 1
ATOM 1775 C C . ILE B 1 35 ? -3.824 -27.844 1.575 1 97.06 35 ILE B C 1
ATOM 1777 O O . ILE B 1 35 ? -2.959 -27.375 0.83 1 97.06 35 ILE B O 1
ATOM 1781 N N . SER B 1 36 ? -3.703 -27.891 2.859 1 97.88 36 SER B N 1
ATOM 1782 C CA . SER B 1 36 ? -2.449 -27.594 3.543 1 97.88 36 SER B CA 1
ATOM 1783 C C . SER B 1 36 ? -1.626 -28.844 3.77 1 97.88 36 SER B C 1
ATOM 1785 O O . SER B 1 36 ? -2.172 -29.891 4.133 1 97.88 36 SER B O 1
ATOM 1787 N N . ILE B 1 37 ? -0.393 -28.703 3.553 1 97.88 37 ILE B N 1
ATOM 1788 C CA . ILE B 1 37 ? 0.465 -29.859 3.74 1 97.88 37 ILE B CA 1
ATOM 1789 C C . ILE B 1 37 ? 1.181 -29.766 5.086 1 97.88 37 ILE B C 1
ATOM 1791 O O . ILE B 1 37 ? 1.284 -28.688 5.664 1 97.88 37 ILE B O 1
ATOM 1795 N N . GLU B 1 38 ? 1.638 -30.906 5.59 1 95 38 GLU B N 1
ATOM 1796 C CA . GLU B 1 38 ? 2.461 -30.938 6.793 1 95 38 GLU B CA 1
ATOM 1797 C C . GLU B 1 38 ? 3.92 -30.625 6.473 1 95 38 GLU B C 1
ATOM 1799 O O . GLU B 1 38 ? 4.582 -31.391 5.758 1 95 38 GLU B O 1
ATOM 1804 N N . THR B 1 39 ? 4.375 -29.578 6.902 1 96.44 39 THR B N 1
ATOM 1805 C CA . THR B 1 39 ? 5.738 -29.125 6.633 1 96.44 39 THR B CA 1
ATOM 1806 C C . THR B 1 39 ? 6.223 -28.188 7.73 1 96.44 39 THR B C 1
ATOM 1808 O O . THR B 1 39 ? 5.418 -27.578 8.438 1 96.44 39 THR B O 1
ATOM 1811 N N . GLN B 1 40 ? 7.512 -28.016 7.863 1 96.31 40 GLN B N 1
ATOM 1812 C CA . GLN B 1 40 ? 8.117 -27.078 8.812 1 96.31 40 GLN B CA 1
ATOM 1813 C C . GLN B 1 40 ? 8.266 -25.688 8.195 1 96.31 40 GLN B C 1
ATOM 1815 O O . GLN B 1 40 ? 8.57 -24.719 8.898 1 96.31 40 GLN B O 1
ATOM 1820 N N . GLU B 1 41 ? 7.992 -25.609 6.934 1 96.81 41 GLU B N 1
ATOM 1821 C CA . GLU B 1 41 ? 8.094 -24.328 6.23 1 96.81 41 GLU B CA 1
ATOM 1822 C C . GLU B 1 41 ? 6.973 -23.391 6.641 1 96.81 41 GLU B C 1
ATOM 1824 O O . GLU B 1 41 ? 5.934 -23.828 7.137 1 96.81 41 GLU B O 1
ATOM 1829 N N . ARG B 1 42 ? 7.211 -22.094 6.383 1 97.88 42 ARG B N 1
ATOM 1830 C CA . ARG B 1 42 ? 6.254 -21.047 6.727 1 97.88 42 ARG B CA 1
ATOM 1831 C C . ARG B 1 42 ? 4.965 -21.203 5.93 1 97.88 42 ARG B C 1
ATOM 1833 O O . ARG B 1 42 ? 3.873 -21.203 6.504 1 97.88 42 ARG B O 1
ATOM 1840 N N . ASP B 1 43 ? 5.098 -21.328 4.598 1 98.56 43 ASP B N 1
ATOM 1841 C CA . ASP B 1 43 ? 3.957 -21.438 3.695 1 98.56 43 ASP B CA 1
ATOM 1842 C C . ASP B 1 43 ? 3.539 -22.891 3.52 1 98.56 43 ASP B C 1
ATOM 1844 O O . ASP B 1 43 ? 4.352 -23.734 3.129 1 98.56 43 ASP B O 1
ATOM 1848 N N . LYS B 1 44 ? 2.291 -23.156 3.771 1 98.44 44 LYS B N 1
ATOM 1849 C CA . LYS B 1 44 ? 1.91 -24.562 3.887 1 98.44 44 LYS B CA 1
ATOM 1850 C C . LYS B 1 44 ? 0.925 -24.969 2.791 1 98.44 44 LYS B C 1
ATOM 1852 O O . LYS B 1 44 ? 0.515 -26.125 2.705 1 98.44 44 LYS B O 1
ATOM 1857 N N . ASN B 1 45 ? 0.451 -24.094 2.045 1 98.69 45 ASN B N 1
ATOM 1858 C CA . ASN B 1 45 ? -0.445 -24.328 0.919 1 98.69 45 ASN B CA 1
ATOM 1859 C C . ASN B 1 45 ? -0.265 -23.281 -0.178 1 98.69 45 ASN B C 1
ATOM 1861 O O . ASN B 1 45 ? 0.531 -22.359 -0.032 1 98.69 45 ASN B O 1
ATOM 1865 N N . PHE B 1 46 ? -0.958 -23.422 -1.305 1 98.88 46 PHE B N 1
ATOM 1866 C CA . PHE B 1 46 ? -0.81 -22.516 -2.438 1 98.88 46 PHE B CA 1
ATOM 1867 C C . PHE B 1 46 ? -1.222 -21.094 -2.057 1 98.88 46 PHE B 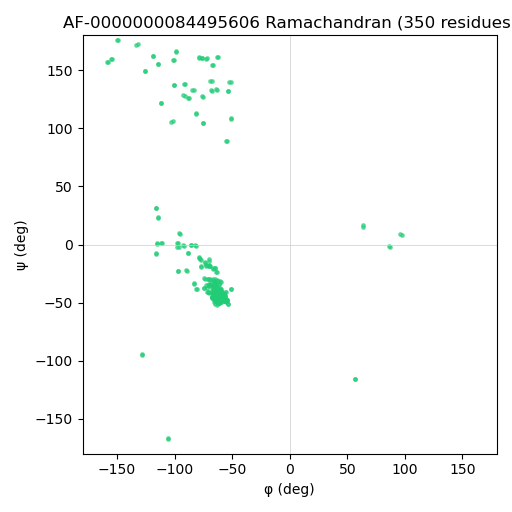C 1
ATOM 1869 O O . PHE B 1 46 ? -0.554 -20.125 -2.428 1 98.88 46 PHE B O 1
ATOM 1876 N N . ARG B 1 47 ? -2.295 -20.922 -1.308 1 98.62 47 ARG B N 1
ATOM 1877 C CA . ARG B 1 47 ? -2.777 -19.609 -0.897 1 98.62 47 ARG B CA 1
ATOM 1878 C C . ARG B 1 47 ? -1.694 -18.844 -0.148 1 98.62 47 ARG B C 1
ATOM 1880 O O . ARG B 1 47 ? -1.493 -17.656 -0.391 1 98.62 47 ARG B O 1
ATOM 1887 N N . ASP B 1 48 ? -0.977 -19.531 0.744 1 98.88 48 ASP B N 1
ATOM 1888 C CA . ASP B 1 48 ? 0.09 -18.891 1.513 1 98.88 48 ASP B CA 1
ATOM 1889 C C . ASP B 1 48 ? 1.16 -18.312 0.591 1 98.88 48 ASP B C 1
ATOM 1891 O O . ASP B 1 48 ? 1.58 -17.172 0.764 1 98.88 48 ASP B O 1
ATOM 1895 N N . VAL B 1 49 ? 1.562 -19.078 -0.375 1 98.94 49 VAL B N 1
ATOM 1896 C CA . VAL B 1 49 ? 2.615 -18.672 -1.304 1 98.94 49 VAL B CA 1
ATOM 1897 C C . VAL B 1 49 ? 2.127 -17.516 -2.168 1 98.94 49 VAL B C 1
ATOM 1899 O O . VAL B 1 49 ? 2.842 -16.531 -2.348 1 98.94 49 VAL B O 1
ATOM 1902 N N . LEU B 1 50 ? 0.902 -17.641 -2.674 1 98.94 50 LEU B N 1
ATOM 1903 C CA . LEU B 1 50 ? 0.34 -16.641 -3.578 1 98.94 50 LEU B CA 1
ATOM 1904 C C . LEU B 1 50 ? 0.161 -15.305 -2.867 1 98.94 50 LEU B C 1
ATOM 1906 O O . LEU B 1 50 ? 0.484 -14.258 -3.426 1 98.94 50 LEU B O 1
ATOM 1910 N N . MET B 1 51 ? -0.307 -15.328 -1.635 1 98.88 51 MET B N 1
ATOM 1911 C CA . MET B 1 51 ? -0.554 -14.086 -0.906 1 98.88 51 MET B CA 1
ATOM 1912 C C . MET B 1 51 ? 0.757 -13.445 -0.459 1 98.88 51 MET B C 1
ATOM 1914 O O . MET B 1 51 ? 0.852 -12.227 -0.355 1 98.88 51 MET B O 1
ATOM 1918 N N . HIS B 1 52 ? 1.775 -14.305 -0.224 1 98.94 52 HIS B N 1
ATOM 1919 C CA . HIS B 1 52 ? 3.109 -13.773 0.025 1 98.94 52 HIS B CA 1
ATOM 1920 C C . HIS B 1 52 ? 3.609 -12.961 -1.167 1 98.94 52 HIS B C 1
ATOM 1922 O O . HIS B 1 52 ? 4.039 -11.82 -1.01 1 98.94 52 HIS B O 1
ATOM 1928 N N . LEU B 1 53 ? 3.5 -13.531 -2.334 1 98.94 53 LEU B N 1
ATOM 1929 C CA . LEU B 1 53 ? 3.912 -12.844 -3.551 1 98.94 53 LEU B CA 1
ATOM 1930 C C . LEU B 1 53 ? 3.107 -11.562 -3.75 1 98.94 53 LEU B C 1
ATOM 1932 O O . LEU B 1 53 ? 3.674 -10.508 -4.031 1 98.94 53 LEU B O 1
ATOM 1936 N N . TYR B 1 54 ? 1.797 -11.703 -3.537 1 98.88 54 TYR B N 1
ATOM 1937 C CA . TYR B 1 54 ? 0.899 -10.57 -3.729 1 98.88 54 TYR B CA 1
ATOM 1938 C C . TYR B 1 54 ? 1.288 -9.414 -2.822 1 98.88 54 TYR B C 1
ATOM 1940 O O . TYR B 1 54 ? 1.354 -8.266 -3.27 1 98.88 54 TYR B O 1
ATOM 1948 N N . GLU B 1 55 ? 1.528 -9.648 -1.565 1 98.88 55 GLU B N 1
ATOM 1949 C CA . GLU B 1 55 ? 1.841 -8.562 -0.635 1 98.88 55 GLU B CA 1
ATOM 1950 C C . GLU B 1 55 ? 3.166 -7.898 -0.99 1 98.88 55 GLU B C 1
ATOM 1952 O O . GLU B 1 55 ? 3.318 -6.684 -0.829 1 98.88 55 GLU B O 1
ATOM 1957 N N . TRP B 1 56 ? 4.082 -8.648 -1.462 1 98.88 56 TRP B N 1
ATOM 1958 C CA . TRP B 1 56 ? 5.363 -8.07 -1.862 1 98.88 56 TRP B CA 1
ATOM 1959 C C . TRP B 1 56 ? 5.211 -7.223 -3.119 1 98.88 56 TRP B C 1
ATOM 1961 O O . TRP B 1 56 ? 5.914 -6.223 -3.289 1 98.88 56 TRP B O 1
ATOM 1971 N N . HIS B 1 57 ? 4.297 -7.645 -4.023 1 98.88 57 HIS B N 1
ATOM 1972 C CA . HIS B 1 57 ? 3.945 -6.77 -5.137 1 98.88 57 HIS B CA 1
ATOM 1973 C C . HIS B 1 57 ? 3.355 -5.453 -4.633 1 98.88 57 HIS B C 1
ATOM 1975 O O . HIS B 1 57 ? 3.711 -4.383 -5.125 1 98.88 57 HIS B O 1
ATOM 1981 N N . ALA B 1 58 ? 2.469 -5.598 -3.676 1 98.44 58 ALA B N 1
ATOM 1982 C CA . ALA B 1 58 ? 1.803 -4.418 -3.129 1 98.44 58 ALA B CA 1
ATOM 1983 C C . ALA B 1 58 ? 2.807 -3.475 -2.475 1 98.44 58 ALA B C 1
ATOM 1985 O O . ALA B 1 58 ? 2.721 -2.256 -2.639 1 98.44 58 ALA B O 1
ATOM 1986 N N . MET B 1 59 ? 3.76 -4.012 -1.736 1 98.62 59 MET B N 1
ATOM 1987 C CA . MET B 1 59 ? 4.809 -3.199 -1.124 1 98.62 59 MET B CA 1
ATOM 1988 C C . MET B 1 59 ? 5.68 -2.543 -2.188 1 98.62 59 MET B C 1
ATOM 1990 O O . MET B 1 59 ? 6.012 -1.361 -2.084 1 98.62 59 MET B O 1
ATOM 1994 N N . LEU B 1 60 ? 6.031 -3.27 -3.211 1 98.81 60 LEU B N 1
ATOM 1995 C CA . LEU B 1 60 ? 6.812 -2.721 -4.312 1 98.81 60 LEU B CA 1
ATOM 1996 C C . LEU B 1 60 ? 6.09 -1.546 -4.961 1 98.81 60 LEU B C 1
ATOM 1998 O O . LEU B 1 60 ? 6.707 -0.524 -5.27 1 98.81 60 LEU B O 1
ATOM 2002 N N . GLU B 1 61 ? 4.789 -1.729 -5.188 1 98.62 61 GLU B N 1
ATOM 2003 C CA . GLU B 1 61 ? 3.996 -0.657 -5.781 1 98.62 61 GLU B CA 1
ATOM 2004 C C . GLU B 1 61 ? 4.023 0.596 -4.91 1 98.62 61 GLU B C 1
ATOM 2006 O O . GLU B 1 61 ? 4.066 1.715 -5.426 1 98.62 61 GLU B O 1
ATOM 2011 N N . ARG B 1 62 ? 3.965 0.378 -3.646 1 98.44 62 ARG B N 1
ATOM 2012 C CA . ARG B 1 62 ? 4.039 1.505 -2.721 1 98.44 62 ARG B CA 1
ATOM 2013 C C . ARG B 1 62 ? 5.422 2.15 -2.756 1 98.44 62 ARG B C 1
ATOM 2015 O O . ARG B 1 62 ? 5.539 3.375 -2.801 1 98.44 62 ARG B O 1
ATOM 2022 N N . TRP B 1 63 ? 6.543 1.32 -2.727 1 98.62 63 TRP B N 1
ATOM 2023 C CA . TRP B 1 63 ? 7.898 1.85 -2.834 1 98.62 63 TRP B CA 1
ATOM 2024 C C . TRP B 1 63 ? 8.047 2.709 -4.086 1 98.62 63 TRP B C 1
ATOM 2026 O O . TRP B 1 63 ? 8.555 3.832 -4.016 1 98.62 63 TRP B O 1
ATOM 2036 N N . TYR B 1 64 ? 7.59 2.164 -5.145 1 98.56 64 TYR B N 1
ATOM 2037 C CA . TYR B 1 64 ? 7.73 2.789 -6.453 1 98.56 64 TYR B CA 1
ATOM 2038 C C . TYR B 1 64 ? 7.008 4.129 -6.5 1 98.56 64 TYR B C 1
ATOM 2040 O O . TYR B 1 64 ? 7.586 5.141 -6.906 1 98.56 64 TYR B O 1
ATOM 2048 N N . ARG B 1 65 ? 5.797 4.117 -6.094 1 97.69 65 ARG B N 1
ATOM 2049 C CA . ARG B 1 65 ? 4.988 5.332 -6.129 1 97.69 65 ARG B CA 1
ATOM 2050 C C . ARG B 1 65 ? 5.594 6.422 -5.25 1 97.69 65 ARG B C 1
ATOM 2052 O O . ARG B 1 65 ? 5.73 7.57 -5.68 1 97.69 65 ARG B O 1
ATOM 2059 N N . GLU B 1 66 ? 5.969 6.102 -4.059 1 98.19 66 GLU B N 1
ATOM 2060 C CA . GLU B 1 66 ? 6.574 7.062 -3.137 1 98.19 66 GLU B CA 1
ATOM 2061 C C . GLU B 1 66 ? 7.922 7.551 -3.654 1 98.19 66 GLU B C 1
ATOM 2063 O O . GLU B 1 66 ? 8.203 8.75 -3.627 1 98.19 66 GLU B O 1
ATOM 2068 N N . GLY B 1 67 ? 8.68 6.609 -4.066 1 98.12 67 GLY B N 1
ATOM 2069 C CA . GLY B 1 67 ? 10 6.953 -4.57 1 98.12 67 GLY B CA 1
ATOM 2070 C C . GLY B 1 67 ? 9.961 7.879 -5.77 1 98.12 67 GLY B C 1
ATOM 2071 O O . GLY B 1 67 ? 10.688 8.875 -5.82 1 98.12 67 GLY B O 1
ATOM 2072 N N . MET B 1 68 ? 9.109 7.574 -6.719 1 97.38 68 MET B N 1
ATOM 2073 C CA . MET B 1 68 ? 9.008 8.344 -7.957 1 97.38 68 MET B CA 1
ATOM 2074 C C . MET B 1 68 ? 8.484 9.75 -7.684 1 97.38 68 MET B C 1
ATOM 2076 O O . MET B 1 68 ? 8.719 10.672 -8.469 1 97.38 68 MET B O 1
ATOM 2080 N N . ASP B 1 69 ? 7.84 9.844 -6.547 1 95.94 69 ASP B N 1
ATOM 2081 C CA . ASP B 1 69 ? 7.285 11.156 -6.203 1 95.94 69 ASP B CA 1
ATOM 2082 C C . ASP B 1 69 ? 8.227 11.93 -5.285 1 95.94 69 ASP B C 1
ATOM 2084 O O . ASP B 1 69 ? 7.828 12.914 -4.664 1 95.94 69 ASP B O 1
ATOM 2088 N N . GLY B 1 70 ? 9.422 11.469 -5.094 1 95.88 70 GLY B N 1
ATOM 2089 C CA . GLY B 1 70 ? 10.461 12.234 -4.422 1 95.88 70 GLY B CA 1
ATOM 2090 C C . GLY B 1 70 ? 10.602 11.883 -2.951 1 95.88 70 GLY B C 1
ATOM 2091 O O . GLY B 1 70 ? 11.312 12.562 -2.211 1 95.88 70 GLY B O 1
ATOM 2092 N N . ASP B 1 71 ? 9.898 10.828 -2.539 1 97.12 71 ASP B N 1
ATOM 2093 C CA . ASP B 1 71 ? 9.984 10.383 -1.149 1 97.12 71 ASP B CA 1
ATOM 2094 C C . ASP B 1 71 ? 10.945 9.211 -1.005 1 97.12 71 ASP B C 1
ATOM 2096 O O . ASP B 1 71 ? 11.43 8.664 -2.002 1 97.12 71 ASP B O 1
ATOM 2100 N N . THR B 1 72 ? 11.281 8.977 0.225 1 96.19 72 THR B N 1
ATOM 2101 C CA . THR B 1 72 ? 12 7.762 0.569 1 96.19 72 THR B CA 1
ATOM 2102 C C . THR B 1 72 ? 11.062 6.727 1.183 1 96.19 72 THR B C 1
ATOM 2104 O O . THR B 1 72 ? 10.633 6.875 2.328 1 96.19 72 THR B O 1
ATOM 2107 N N . PRO B 1 73 ? 10.766 5.719 0.402 1 97.69 73 PRO B N 1
ATOM 2108 C CA . PRO B 1 73 ? 9.836 4.727 0.942 1 97.69 73 PRO B CA 1
ATOM 2109 C C . PRO B 1 73 ? 10.422 3.934 2.104 1 97.69 73 PRO B C 1
ATOM 2111 O O . PRO B 1 73 ? 11.648 3.844 2.236 1 97.69 73 PRO B O 1
ATOM 2114 N N . PHE B 1 74 ? 9.508 3.424 2.967 1 96.94 74 PHE B N 1
ATOM 2115 C CA . PHE B 1 74 ? 9.914 2.449 3.975 1 96.94 74 PHE B CA 1
ATOM 2116 C C . PHE B 1 74 ? 10.133 1.081 3.344 1 96.94 74 PHE B C 1
ATOM 2118 O O . PHE B 1 74 ? 9.18 0.404 2.961 1 96.94 74 PHE B O 1
ATOM 2125 N N . VAL B 1 75 ? 11.367 0.709 3.188 1 96.88 75 VAL B N 1
ATOM 2126 C CA . VAL B 1 75 ? 11.727 -0.581 2.611 1 96.88 75 VAL B CA 1
ATOM 2127 C C . VAL B 1 75 ? 12.352 -1.469 3.686 1 96.88 75 VAL B C 1
ATOM 2129 O O . VAL B 1 75 ? 13.328 -1.077 4.336 1 96.88 75 VAL B O 1
ATOM 2132 N N . PRO B 1 76 ? 11.828 -2.637 3.977 1 97.44 76 PRO B N 1
ATOM 2133 C CA . PRO B 1 76 ? 10.781 -3.34 3.236 1 97.44 76 PRO B CA 1
ATOM 2134 C C . PRO B 1 76 ? 9.375 -2.861 3.602 1 97.44 76 PRO B C 1
ATOM 2136 O O . PRO B 1 76 ? 8.461 -2.936 2.777 1 97.44 76 PRO B O 1
ATOM 2139 N N . ALA B 1 77 ? 9.172 -2.469 4.848 1 97 77 ALA B N 1
ATOM 2140 C CA . ALA B 1 77 ? 7.887 -1.957 5.305 1 97 77 ALA B CA 1
ATOM 2141 C C . ALA B 1 77 ? 8.047 -1.118 6.57 1 97 77 ALA B C 1
ATOM 2143 O O . ALA B 1 77 ? 9.047 -1.243 7.281 1 97 77 ALA B O 1
ATOM 2144 N N . PRO B 1 78 ? 7.043 -0.207 6.805 1 94.75 78 PRO B N 1
ATOM 2145 C CA . PRO B 1 78 ? 7.125 0.538 8.062 1 94.75 78 PRO B CA 1
ATOM 2146 C C . PRO B 1 78 ? 7.25 -0.375 9.281 1 94.75 78 PRO B C 1
ATOM 2148 O O . PRO B 1 78 ? 6.52 -1.361 9.398 1 94.75 78 PRO B O 1
ATOM 2151 N N . GLY B 1 79 ? 8.156 -0.079 10.125 1 93.75 79 GLY B N 1
ATOM 2152 C CA . GLY B 1 79 ? 8.289 -0.828 11.367 1 93.75 79 GLY B CA 1
ATOM 2153 C C . GLY B 1 79 ? 9.156 -2.064 11.219 1 93.75 79 GLY B C 1
ATOM 2154 O O . GLY B 1 79 ? 9.383 -2.785 12.195 1 93.75 79 GLY B O 1
ATOM 2155 N N . TYR B 1 80 ? 9.648 -2.328 9.984 1 95.94 80 TYR B N 1
ATOM 2156 C CA . TYR B 1 80 ? 10.469 -3.516 9.758 1 95.94 80 TYR B CA 1
ATOM 2157 C C . TYR B 1 80 ? 11.805 -3.145 9.125 1 95.94 80 TYR B C 1
ATOM 2159 O O . TYR B 1 80 ? 11.906 -2.139 8.422 1 95.94 80 TYR B O 1
ATOM 2167 N N . LYS B 1 81 ? 12.766 -3.941 9.461 1 94.06 81 LYS B N 1
ATOM 2168 C CA . LYS B 1 81 ? 14.094 -3.887 8.852 1 94.06 81 LYS B CA 1
ATOM 2169 C C . LYS B 1 81 ? 14.422 -5.195 8.141 1 94.06 81 LYS B C 1
ATOM 2171 O O . LYS B 1 81 ? 13.758 -6.211 8.352 1 94.06 81 LYS B O 1
ATOM 2176 N N . TRP B 1 82 ? 15.375 -5.191 7.27 1 95.12 82 TRP B N 1
ATOM 2177 C CA . TRP B 1 82 ? 15.75 -6.395 6.531 1 95.12 82 TRP B CA 1
ATOM 2178 C C . TRP B 1 82 ? 16.188 -7.5 7.484 1 95.12 82 TRP B C 1
ATOM 2180 O O . TRP B 1 82 ? 15.953 -8.68 7.223 1 95.12 82 TRP B O 1
ATOM 2190 N N . ARG B 1 83 ? 16.781 -7.055 8.594 1 95.75 83 ARG B N 1
ATOM 2191 C CA . ARG B 1 83 ? 17.281 -8.039 9.555 1 95.75 83 ARG B CA 1
ATOM 2192 C C . ARG B 1 83 ? 16.125 -8.758 10.242 1 95.75 83 ARG B C 1
ATOM 2194 O O . ARG B 1 83 ? 16.312 -9.812 10.844 1 95.75 83 ARG B O 1
ATOM 2201 N N . THR B 1 84 ? 14.906 -8.18 10.188 1 95.5 84 THR B N 1
ATOM 2202 C CA . THR B 1 84 ? 13.758 -8.812 10.82 1 95.5 84 THR B CA 1
ATOM 2203 C C . THR B 1 84 ? 12.711 -9.203 9.781 1 95.5 84 THR B C 1
ATOM 2205 O O . THR B 1 84 ? 11.516 -9.188 10.062 1 95.5 84 THR B O 1
ATOM 2208 N N . ILE B 1 85 ? 13.148 -9.516 8.633 1 97.5 85 ILE B N 1
ATOM 2209 C CA . ILE B 1 85 ? 12.281 -9.766 7.488 1 97.5 85 ILE B CA 1
ATOM 2210 C C . ILE B 1 85 ? 11.383 -10.969 7.77 1 97.5 85 ILE B C 1
ATOM 2212 O O . ILE B 1 85 ? 10.242 -11.016 7.305 1 97.5 85 ILE B O 1
ATOM 2216 N N . ASN B 1 86 ? 11.875 -11.891 8.539 1 97.5 86 ASN B N 1
ATOM 2217 C CA . ASN B 1 86 ? 11.086 -13.078 8.852 1 97.5 86 ASN B CA 1
ATOM 2218 C C . ASN B 1 86 ? 9.828 -12.734 9.648 1 97.5 86 ASN B C 1
ATOM 2220 O O . ASN B 1 86 ? 8.797 -13.383 9.5 1 97.5 86 ASN B O 1
ATOM 2224 N N . LEU B 1 87 ? 9.922 -11.758 10.508 1 97.56 87 LEU B N 1
ATOM 2225 C CA . LEU B 1 87 ? 8.758 -11.305 11.258 1 97.56 87 LEU B CA 1
ATOM 2226 C C . LEU B 1 87 ? 7.707 -10.711 10.32 1 97.56 87 LEU B C 1
ATOM 2228 O O . LEU B 1 87 ? 6.512 -10.961 10.477 1 97.56 87 LEU B O 1
ATOM 2232 N N . LEU B 1 88 ? 8.164 -9.938 9.352 1 97.88 88 LEU B N 1
ATOM 2233 C CA . LEU B 1 88 ? 7.27 -9.383 8.344 1 97.88 88 LEU B CA 1
ATOM 2234 C C . LEU B 1 88 ? 6.586 -10.484 7.555 1 97.88 88 LEU B C 1
ATOM 2236 O O . LEU B 1 88 ? 5.367 -10.461 7.359 1 97.88 88 LEU B O 1
ATOM 2240 N N . ASN B 1 89 ? 7.395 -11.453 7.133 1 98.62 89 ASN B N 1
ATOM 2241 C CA . ASN B 1 89 ? 6.859 -12.555 6.34 1 98.62 89 ASN B CA 1
ATOM 2242 C C . ASN B 1 89 ? 5.84 -13.367 7.129 1 98.62 89 ASN B C 1
ATOM 2244 O O . ASN B 1 89 ? 4.855 -13.852 6.566 1 98.62 89 ASN B O 1
ATOM 2248 N N . ARG B 1 90 ? 6.078 -13.555 8.398 1 98.19 90 ARG B N 1
ATOM 2249 C CA . ARG B 1 90 ? 5.125 -14.25 9.266 1 98.19 90 ARG B CA 1
ATOM 2250 C C . ARG B 1 90 ? 3.84 -13.445 9.414 1 98.19 90 ARG B C 1
ATOM 2252 O O . ARG B 1 90 ? 2.742 -14.008 9.406 1 98.19 90 ARG B O 1
ATOM 2259 N N . GLN B 1 91 ? 4.023 -12.188 9.57 1 97.25 91 GLN B N 1
ATOM 2260 C CA . GLN B 1 91 ? 2.852 -11.328 9.664 1 97.25 91 GLN B CA 1
ATOM 2261 C C . GLN B 1 91 ? 2.01 -11.406 8.391 1 97.25 91 GLN B C 1
ATOM 2263 O O . GLN B 1 91 ? 0.778 -11.414 8.453 1 97.25 91 GLN B O 1
ATOM 2268 N N . ILE B 1 92 ? 2.682 -11.43 7.266 1 98.38 92 ILE B N 1
ATOM 2269 C CA . ILE B 1 92 ? 1.991 -11.57 5.988 1 98.38 92 ILE B CA 1
ATOM 2270 C C . ILE B 1 92 ? 1.19 -12.867 5.973 1 98.38 92 ILE B C 1
ATOM 2272 O O . ILE B 1 92 ? 0.018 -12.875 5.59 1 98.38 92 ILE B O 1
ATOM 2276 N N . LEU B 1 93 ? 1.829 -13.922 6.383 1 98.62 93 LEU B N 1
ATOM 2277 C CA . LEU B 1 93 ? 1.146 -15.211 6.449 1 98.62 93 LEU B CA 1
ATOM 2278 C C . LEU B 1 93 ? -0.111 -15.109 7.305 1 98.62 93 LEU B C 1
ATOM 2280 O O . LEU B 1 93 ? -1.188 -15.539 6.883 1 98.62 93 LEU B O 1
ATOM 2284 N N . GLU B 1 94 ? -0.014 -14.562 8.461 1 97.81 94 GLU B N 1
ATOM 2285 C CA . GLU B 1 94 ? -1.112 -14.484 9.422 1 97.81 94 GLU B CA 1
ATOM 2286 C C . GLU B 1 94 ? -2.238 -13.594 8.898 1 97.81 94 GLU B C 1
ATOM 2288 O O . GLU B 1 94 ? -3.414 -13.859 9.156 1 97.81 94 GLU B O 1
ATOM 2293 N N . THR B 1 95 ? -1.951 -12.633 8.156 1 97.12 95 THR B N 1
ATOM 2294 C CA . THR B 1 95 ? -2.873 -11.609 7.684 1 97.12 95 THR B CA 1
ATOM 2295 C C . THR B 1 95 ? -3.848 -12.188 6.664 1 97.12 95 THR B C 1
ATOM 2297 O O . THR B 1 95 ? -4.996 -11.75 6.57 1 97.12 95 THR B O 1
ATOM 2300 N N . TYR B 1 96 ? -3.443 -13.211 5.91 1 98 96 TYR B N 1
ATOM 2301 C CA . TYR B 1 96 ? -4.223 -13.594 4.738 1 98 96 TYR B CA 1
ATOM 2302 C C . TYR B 1 96 ? -4.828 -14.977 4.914 1 98 96 TYR B C 1
ATOM 2304 O O . TYR B 1 96 ? -5.168 -15.648 3.934 1 98 96 TYR B O 1
ATOM 2312 N N . GLN B 1 97 ? -4.996 -15.398 6.172 1 97.12 97 GLN B N 1
ATOM 2313 C CA . GLN B 1 97 ? -5.461 -16.75 6.426 1 97.12 97 GLN B CA 1
ATOM 2314 C C . GLN B 1 97 ? -6.949 -16.891 6.109 1 97.12 97 GLN B C 1
ATOM 2316 O O . GLN B 1 97 ? -7.449 -18 5.941 1 97.12 97 GLN B O 1
ATOM 2321 N N . ASP B 1 98 ? -7.703 -15.812 5.977 1 95.5 98 ASP B N 1
ATOM 2322 C CA . ASP B 1 98 ? -9.133 -15.891 5.68 1 95.5 98 ASP B CA 1
ATOM 2323 C C . ASP B 1 98 ? -9.391 -15.719 4.188 1 95.5 98 ASP B C 1
ATOM 2325 O O . ASP B 1 98 ? -10.547 -15.711 3.752 1 95.5 98 ASP B O 1
ATOM 2329 N N . VAL B 1 99 ? -8.352 -15.562 3.387 1 97.44 99 VAL B N 1
ATOM 2330 C CA . VAL B 1 99 ? -8.469 -15.375 1.944 1 97.44 99 VAL B CA 1
ATOM 2331 C C . VAL B 1 99 ? -8.602 -16.734 1.255 1 97.44 99 VAL B C 1
ATOM 2333 O O . VAL B 1 99 ? -7.902 -17.688 1.606 1 97.44 99 VAL B O 1
ATOM 2336 N N . THR B 1 100 ? -9.57 -16.859 0.331 1 96.88 100 THR B N 1
ATOM 2337 C CA . THR B 1 100 ? -9.75 -18.109 -0.395 1 96.88 100 THR B CA 1
ATOM 2338 C C . THR B 1 100 ? -8.688 -18.266 -1.479 1 96.88 100 THR B C 1
ATOM 2340 O O . THR B 1 100 ? -8.07 -17.281 -1.896 1 96.88 100 THR B O 1
ATOM 2343 N N . PHE B 1 101 ? -8.516 -19.5 -1.914 1 97.81 101 PHE B N 1
ATOM 2344 C CA . PHE B 1 101 ? -7.582 -19.766 -2.998 1 97.81 101 PHE B CA 1
ATOM 2345 C C . PHE B 1 101 ? -7.945 -18.969 -4.242 1 97.81 101 PHE B C 1
ATOM 2347 O O . PHE B 1 101 ? -7.074 -18.375 -4.883 1 97.81 101 PHE B O 1
ATOM 2354 N N . ASN B 1 102 ? -9.219 -18.938 -4.578 1 97.31 102 ASN B N 1
ATOM 2355 C CA . ASN B 1 102 ? -9.672 -18.25 -5.777 1 97.31 102 ASN B CA 1
ATOM 2356 C C . ASN B 1 102 ? -9.398 -16.75 -5.699 1 97.31 102 ASN B C 1
ATOM 2358 O O . ASN B 1 102 ? -9 -16.141 -6.688 1 97.31 102 ASN B O 1
ATOM 2362 N N . GLN B 1 103 ? -9.578 -16.156 -4.539 1 97.62 103 GLN B N 1
ATOM 2363 C CA . GLN B 1 103 ? -9.242 -14.75 -4.348 1 97.62 103 GLN B CA 1
ATOM 2364 C C . GLN B 1 103 ? -7.734 -14.523 -4.484 1 97.62 103 GLN B C 1
ATOM 2366 O O . GLN B 1 103 ? -7.305 -13.539 -5.086 1 97.62 103 GLN B O 1
ATOM 2371 N N . ALA B 1 104 ? -6.996 -15.422 -3.914 1 98.5 104 ALA B N 1
ATOM 2372 C CA . ALA B 1 104 ? -5.543 -15.297 -3.902 1 98.5 104 ALA B CA 1
ATOM 2373 C C . ALA B 1 104 ? -4.977 -15.305 -5.32 1 98.5 104 ALA B C 1
ATOM 2375 O O . ALA B 1 104 ? -4.148 -14.469 -5.672 1 98.5 104 ALA B O 1
ATOM 2376 N N . ILE B 1 105 ? -5.398 -16.281 -6.074 1 98.38 105 ILE B N 1
ATOM 2377 C CA . ILE B 1 105 ? -4.867 -16.438 -7.426 1 98.38 105 ILE B CA 1
ATOM 2378 C C . ILE B 1 105 ? -5.277 -15.227 -8.273 1 98.38 105 ILE B C 1
ATOM 2380 O O . ILE B 1 105 ? -4.492 -14.742 -9.094 1 98.38 105 ILE B O 1
ATOM 2384 N N . LYS B 1 106 ? -6.496 -14.734 -8.156 1 98.38 106 LYS B N 1
ATOM 2385 C CA . LYS B 1 106 ? -6.941 -13.547 -8.875 1 98.38 106 LYS B CA 1
ATOM 2386 C C . LYS B 1 106 ? -6.09 -12.336 -8.516 1 98.38 106 LYS B C 1
ATOM 2388 O O . LYS B 1 106 ? -5.617 -11.617 -9.398 1 98.38 106 LYS B O 1
ATOM 2393 N N . LYS B 1 107 ? -5.887 -12.094 -7.215 1 98.62 107 LYS B N 1
ATOM 2394 C CA . LYS B 1 107 ? -5.109 -10.953 -6.746 1 98.62 107 LYS B CA 1
ATOM 2395 C 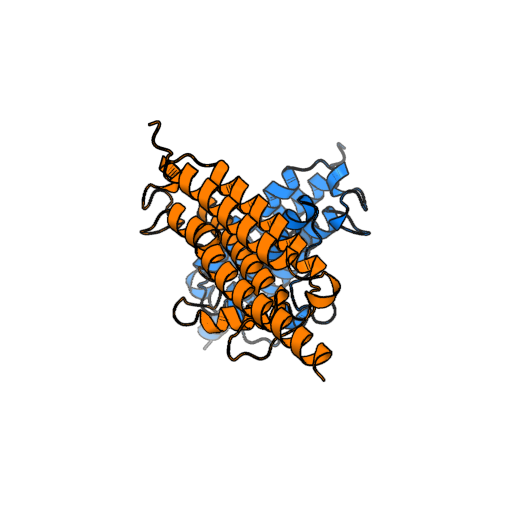C . LYS B 1 107 ? -3.676 -11.016 -7.262 1 98.62 107 LYS B C 1
ATOM 2397 O O . LYS B 1 107 ? -3.1 -9.984 -7.629 1 98.62 107 LYS B O 1
ATOM 2402 N N . LEU B 1 108 ? -3.092 -12.188 -7.238 1 98.88 108 LEU B N 1
ATOM 2403 C CA . LEU B 1 108 ? -1.714 -12.328 -7.699 1 98.88 108 LEU B CA 1
ATOM 2404 C C . LEU B 1 108 ? -1.61 -12.031 -9.195 1 98.88 108 LEU B C 1
ATOM 2406 O O . LEU B 1 108 ? -0.677 -11.359 -9.633 1 98.88 108 LEU B O 1
ATOM 2410 N N . LYS B 1 109 ? -2.531 -12.578 -9.984 1 98.88 109 LYS B N 1
ATOM 2411 C CA . LYS B 1 109 ? -2.508 -12.352 -11.422 1 98.88 109 LYS B CA 1
ATOM 2412 C C . LYS B 1 109 ? -2.613 -10.867 -11.758 1 98.88 109 LYS B C 1
ATOM 2414 O O . LYS B 1 109 ? -1.884 -10.359 -12.609 1 98.88 109 LYS B O 1
ATOM 2419 N N . LEU B 1 110 ? -3.463 -10.195 -11.062 1 98.75 110 LEU B N 1
ATOM 2420 C CA . LEU B 1 110 ? -3.668 -8.773 -11.32 1 98.75 110 LEU B CA 1
ATOM 2421 C C . LEU B 1 110 ? -2.463 -7.961 -10.859 1 98.75 110 LEU B C 1
ATOM 2423 O O . LEU B 1 110 ? -2.057 -7.008 -11.531 1 98.75 110 LEU B O 1
ATOM 2427 N N . SER B 1 111 ? -1.903 -8.297 -9.711 1 98.75 111 SER B N 1
ATOM 2428 C CA . SER B 1 111 ? -0.733 -7.566 -9.234 1 98.75 111 SER B CA 1
ATOM 2429 C C . SER B 1 111 ? 0.472 -7.812 -10.141 1 98.75 111 SER B C 1
ATOM 2431 O O . SER B 1 111 ? 1.282 -6.91 -10.359 1 98.75 111 SER B O 1
ATOM 2433 N N . HIS B 1 112 ? 0.646 -9.055 -10.617 1 98.88 112 HIS B N 1
ATOM 2434 C CA . HIS B 1 112 ? 1.685 -9.328 -11.609 1 98.88 112 HIS B CA 1
ATOM 2435 C C . HIS B 1 112 ? 1.548 -8.414 -12.82 1 98.88 112 HIS B C 1
ATOM 2437 O O . HIS B 1 112 ? 2.533 -7.824 -13.273 1 98.88 112 HIS B O 1
ATOM 2443 N N . LYS B 1 113 ? 0.37 -8.328 -13.305 1 98.69 113 LYS B N 1
ATOM 2444 C CA . LYS B 1 113 ? 0.123 -7.488 -14.469 1 98.69 113 LYS B CA 1
ATOM 2445 C C . LYS B 1 113 ? 0.522 -6.039 -14.195 1 98.69 113 LYS B C 1
ATOM 2447 O O . LYS B 1 113 ? 1.164 -5.398 -15.031 1 98.69 113 LYS B O 1
ATOM 2452 N N . ARG B 1 114 ? 0.154 -5.496 -13.07 1 98.38 114 ARG B N 1
ATOM 2453 C CA . ARG B 1 114 ? 0.483 -4.117 -12.719 1 98.38 114 ARG B CA 1
ATOM 2454 C C . ARG B 1 114 ? 1.992 -3.916 -12.641 1 98.38 114 ARG B C 1
ATOM 2456 O O . ARG B 1 114 ? 2.516 -2.91 -13.125 1 98.38 114 ARG B O 1
ATOM 2463 N N . VAL B 1 115 ? 2.684 -4.855 -12.055 1 98.75 115 VAL B N 1
ATOM 2464 C CA . VAL B 1 115 ? 4.133 -4.742 -11.906 1 98.75 115 VAL B CA 1
ATOM 2465 C C . VAL B 1 115 ? 4.801 -4.816 -13.273 1 98.75 115 VAL B C 1
ATOM 2467 O O . VAL B 1 115 ? 5.742 -4.07 -13.555 1 98.75 115 VAL B O 1
ATOM 2470 N N . MET B 1 116 ? 4.316 -5.723 -14.133 1 98.81 116 MET B N 1
ATOM 2471 C CA . MET B 1 116 ? 4.855 -5.809 -15.492 1 98.81 116 MET B CA 1
ATOM 2472 C C . MET B 1 116 ? 4.66 -4.492 -16.234 1 98.81 116 MET B C 1
ATOM 2474 O O . MET B 1 116 ? 5.547 -4.055 -16.969 1 98.81 116 MET B O 1
ATOM 2478 N N . GLU B 1 117 ? 3.527 -3.877 -16.078 1 98.5 117 GLU B N 1
ATOM 2479 C CA . GLU B 1 117 ? 3.248 -2.598 -16.719 1 98.5 117 GLU B CA 1
ATOM 2480 C C . GLU B 1 117 ? 4.207 -1.515 -16.234 1 98.5 117 GLU B C 1
ATOM 2482 O 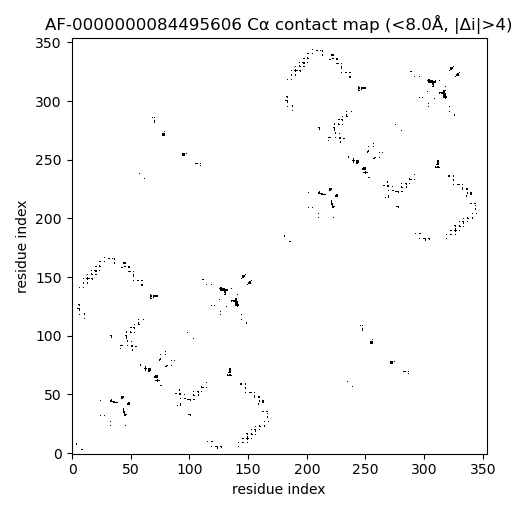O . GLU B 1 117 ? 4.621 -0.651 -17 1 98.5 117 GLU B O 1
ATOM 2487 N N . LEU B 1 118 ? 4.508 -1.531 -14.93 1 98.38 118 LEU B N 1
ATOM 2488 C CA . LEU B 1 118 ? 5.484 -0.588 -14.391 1 98.38 118 LEU B CA 1
ATOM 2489 C C . LEU B 1 118 ? 6.84 -0.765 -15.062 1 98.38 118 LEU B C 1
ATOM 2491 O O . LEU B 1 118 ? 7.473 0.216 -15.461 1 98.38 118 LEU B O 1
ATOM 2495 N N . ILE B 1 119 ? 7.254 -1.976 -15.172 1 98.75 119 ILE B N 1
ATOM 2496 C CA . ILE B 1 119 ? 8.539 -2.26 -15.805 1 98.75 119 ILE B CA 1
ATOM 2497 C C . ILE B 1 119 ? 8.516 -1.778 -17.25 1 98.75 119 ILE B C 1
ATOM 2499 O O . ILE B 1 119 ? 9.453 -1.116 -17.703 1 98.75 119 ILE B O 1
ATOM 2503 N N . GLN B 1 120 ? 7.469 -2.047 -17.953 1 98.69 120 GLN B N 1
ATOM 2504 C CA . GLN B 1 120 ? 7.324 -1.71 -19.375 1 98.69 120 GLN B CA 1
ATOM 2505 C C . GLN B 1 120 ? 7.348 -0.199 -19.578 1 98.69 120 GLN B C 1
ATOM 2507 O O . GLN B 1 120 ? 7.758 0.28 -20.641 1 98.69 120 GLN B O 1
ATOM 2512 N N . SER B 1 121 ? 7.027 0.557 -18.609 1 98.44 121 SER B N 1
ATOM 2513 C CA . SER B 1 121 ? 6.883 2.004 -18.75 1 98.44 121 SER B CA 1
ATOM 2514 C C . SER B 1 121 ? 8.234 2.701 -18.672 1 98.44 121 SER B C 1
ATOM 2516 O O . SER B 1 121 ? 8.328 3.916 -18.875 1 98.44 121 SER B O 1
ATOM 2518 N N . HIS B 1 122 ? 9.297 1.97 -18.484 1 98.69 122 HIS B N 1
ATOM 2519 C CA . HIS B 1 122 ? 10.633 2.547 -18.359 1 98.69 122 HIS B CA 1
ATOM 2520 C C . HIS B 1 122 ? 11.523 2.135 -19.516 1 98.69 122 HIS B C 1
ATOM 2522 O O . HIS B 1 122 ? 11.289 1.104 -20.156 1 98.69 122 HIS B O 1
ATOM 2528 N N . THR B 1 123 ? 12.5 2.949 -19.766 1 98.5 123 THR B N 1
ATOM 2529 C CA . THR B 1 123 ? 13.555 2.549 -20.688 1 98.5 123 THR B CA 1
ATOM 2530 C C . THR B 1 123 ? 14.539 1.609 -20 1 98.5 123 THR B C 1
ATOM 2532 O O . THR B 1 123 ? 14.57 1.521 -18.766 1 98.5 123 THR B O 1
ATOM 2535 N N . ASN B 1 124 ? 15.305 0.889 -20.781 1 98.44 124 ASN B N 1
ATOM 2536 C CA . ASN B 1 124 ? 16.359 0.032 -20.234 1 98.44 124 ASN B CA 1
ATOM 2537 C C . ASN B 1 124 ? 17.344 0.82 -19.375 1 98.44 124 ASN B C 1
ATOM 2539 O O . ASN B 1 124 ? 17.766 0.341 -18.328 1 98.44 124 ASN B O 1
ATOM 2543 N N . GLU B 1 125 ? 17.688 2.008 -19.828 1 98.56 125 GLU B N 1
ATOM 2544 C CA . GLU B 1 125 ? 18.609 2.855 -19.094 1 98.56 125 GLU B CA 1
ATOM 2545 C C . GLU B 1 125 ? 18.062 3.219 -17.719 1 98.56 125 GLU B C 1
ATOM 2547 O O . GLU B 1 125 ? 18.766 3.115 -16.703 1 98.56 125 GLU B O 1
ATOM 2552 N N . GLU B 1 126 ? 16.797 3.553 -17.625 1 98.62 126 GLU B N 1
ATOM 2553 C CA . GLU B 1 126 ? 16.156 3.92 -16.375 1 98.62 126 GLU B CA 1
ATOM 2554 C C . GLU B 1 126 ? 16.125 2.742 -15.406 1 98.62 126 GLU B C 1
ATOM 2556 O O . GLU B 1 126 ? 16.234 2.932 -14.188 1 98.62 126 GLU B O 1
ATOM 2561 N N . ILE B 1 127 ? 15.977 1.589 -15.922 1 98.69 127 ILE B N 1
ATOM 2562 C CA . ILE B 1 127 ? 15.836 0.389 -15.109 1 98.69 127 ILE B CA 1
ATOM 2563 C C . ILE B 1 127 ? 17.219 -0.086 -14.641 1 98.69 127 ILE B C 1
ATOM 2565 O O . ILE B 1 127 ? 17.391 -0.469 -13.484 1 98.69 127 ILE B O 1
ATOM 2569 N N . MET B 1 128 ? 18.266 0.011 -15.516 1 98.5 128 MET B N 1
ATOM 2570 C CA . MET B 1 128 ? 19.516 -0.702 -15.281 1 98.5 128 MET B CA 1
ATOM 2571 C C . MET B 1 128 ? 20.547 0.209 -14.617 1 98.5 128 MET B C 1
ATOM 2573 O O . MET B 1 128 ? 21.484 -0.27 -13.977 1 98.5 128 MET B O 1
ATOM 2577 N N . THR B 1 129 ? 20.344 1.504 -14.797 1 98.56 129 THR B N 1
ATOM 2578 C CA . THR B 1 129 ? 21.359 2.422 -14.305 1 98.56 129 THR B CA 1
ATOM 2579 C C . THR B 1 129 ? 21.281 2.559 -12.789 1 98.56 129 THR B C 1
ATOM 2581 O O . THR B 1 129 ? 20.219 2.871 -12.242 1 98.56 129 THR B O 1
ATOM 2584 N N . LYS B 1 130 ? 22.375 2.344 -12.164 1 97.81 130 LYS B N 1
ATOM 2585 C CA . LYS B 1 130 ? 22.453 2.516 -10.719 1 97.81 130 LYS B CA 1
ATOM 2586 C C . LYS B 1 130 ? 22.297 3.984 -10.328 1 97.81 130 LYS B C 1
ATOM 2588 O O . LYS B 1 130 ? 22.781 4.871 -11.031 1 97.81 130 LYS B O 1
ATOM 2593 N N . LYS B 1 131 ? 21.578 4.254 -9.227 1 96.75 131 LYS B N 1
ATOM 2594 C CA . LYS B 1 131 ? 21.422 5.582 -8.641 1 96.75 131 LYS B CA 1
ATOM 2595 C C . LYS B 1 131 ? 20.688 6.523 -9.594 1 96.75 131 LYS B C 1
ATOM 2597 O O . LYS B 1 131 ? 20.781 7.746 -9.469 1 96.75 131 LYS B O 1
ATOM 2602 N N . TYR B 1 132 ? 20.047 5.945 -10.617 1 97.5 132 TYR B N 1
ATOM 2603 C CA . TYR B 1 132 ? 19.297 6.777 -11.547 1 97.5 132 TYR B CA 1
ATOM 2604 C C . TYR B 1 132 ? 18.188 7.539 -10.82 1 97.5 132 TYR B C 1
ATOM 2606 O O . TYR B 1 132 ? 17.984 8.727 -11.062 1 97.5 132 TYR B O 1
ATOM 2614 N N . TYR B 1 133 ? 17.469 6.852 -10.047 1 97.5 133 TYR B N 1
ATOM 2615 C CA . TYR B 1 133 ? 16.469 7.461 -9.172 1 97.5 133 TYR B CA 1
ATOM 2616 C C . TYR B 1 133 ? 17 7.582 -7.75 1 97.5 133 TYR B C 1
ATOM 2618 O O . TYR B 1 133 ? 17.562 6.633 -7.207 1 97.5 133 TYR B O 1
ATOM 2626 N N . LYS B 1 134 ? 16.781 8.609 -7.145 1 96.81 134 LYS B N 1
ATOM 2627 C CA . LYS B 1 134 ? 17.328 8.914 -5.828 1 96.81 134 LYS B CA 1
ATOM 2628 C C . LYS B 1 134 ? 16.859 7.906 -4.785 1 96.81 134 LYS B C 1
ATOM 2630 O O . LYS B 1 134 ? 17.641 7.508 -3.91 1 96.81 134 LYS B O 1
ATOM 2635 N N . TRP B 1 135 ? 15.648 7.418 -4.941 1 97.12 135 TRP B N 1
ATOM 2636 C CA . TRP B 1 135 ? 15.062 6.605 -3.879 1 97.12 135 TRP B CA 1
ATOM 2637 C C . TRP B 1 135 ? 15.625 5.184 -3.914 1 97.12 135 TRP B C 1
ATOM 2639 O O . TRP B 1 135 ? 15.438 4.414 -2.971 1 97.12 135 TRP B O 1
ATOM 2649 N N . THR B 1 136 ? 16.328 4.789 -4.992 1 97.38 136 THR B N 1
ATOM 2650 C CA . THR B 1 136 ? 16.922 3.457 -5.055 1 97.38 136 THR B CA 1
ATOM 2651 C C . THR B 1 136 ? 18.297 3.439 -4.395 1 97.38 136 THR B C 1
ATOM 2653 O O . THR B 1 136 ? 18.953 2.398 -4.336 1 97.38 136 THR B O 1
ATOM 2656 N N . LYS B 1 137 ? 18.688 4.625 -3.9 1 95 137 LYS B N 1
ATOM 2657 C CA . LYS B 1 137 ? 19.953 4.75 -3.184 1 95 137 LYS B CA 1
ATOM 2658 C C . LYS B 1 137 ? 21.125 4.277 -4.043 1 95 137 LYS B C 1
ATOM 2660 O O . LYS B 1 137 ? 21.297 4.75 -5.168 1 95 137 LYS B O 1
ATOM 2665 N N . THR B 1 138 ? 21.812 3.186 -3.615 1 96.56 138 THR B N 1
ATOM 2666 C CA . THR B 1 138 ? 22.984 2.74 -4.344 1 96.56 138 THR B CA 1
ATOM 2667 C C . THR B 1 138 ? 22.625 1.696 -5.391 1 96.56 138 THR B C 1
ATOM 2669 O O . THR B 1 138 ? 23.469 1.239 -6.152 1 96.56 138 THR B O 1
ATOM 2672 N N . SER B 1 139 ? 21.328 1.355 -5.461 1 97.44 139 SER B N 1
ATOM 2673 C CA . SER B 1 139 ? 20.875 0.298 -6.355 1 97.44 139 SER B CA 1
ATOM 2674 C C . SER B 1 139 ? 20.156 0.876 -7.57 1 97.44 139 SER B C 1
ATO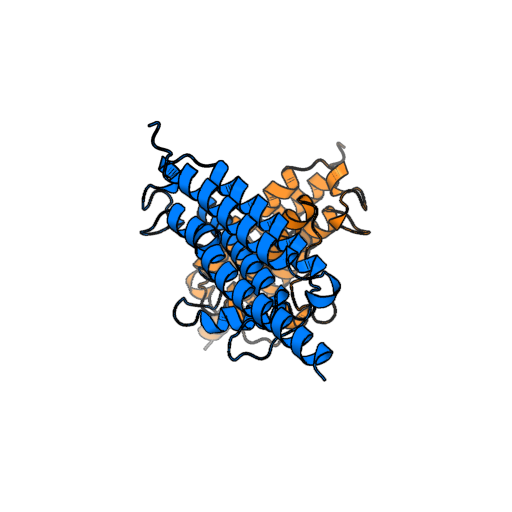M 2676 O O . SER B 1 139 ? 20.406 2.02 -7.957 1 97.44 139 SER B O 1
ATOM 2678 N N . ASN B 1 140 ? 19.469 0.027 -8.328 1 98.31 140 ASN B N 1
ATOM 2679 C CA . ASN B 1 140 ? 18.688 0.408 -9.508 1 98.31 140 ASN B CA 1
ATOM 2680 C C . ASN B 1 140 ? 17.297 -0.198 -9.484 1 98.31 140 ASN B C 1
ATOM 2682 O O . ASN B 1 140 ? 16.984 -1.012 -8.609 1 98.31 140 ASN B O 1
ATOM 2686 N N . LEU B 1 141 ? 16.469 0.18 -10.383 1 98.56 141 LEU B N 1
ATOM 2687 C CA . LEU B 1 141 ? 15.094 -0.309 -10.453 1 98.56 141 LEU B CA 1
ATOM 2688 C C . LEU B 1 141 ? 15.07 -1.802 -10.766 1 98.56 141 LEU B C 1
ATOM 2690 O O . LEU B 1 141 ? 14.188 -2.521 -10.289 1 98.56 141 LEU B O 1
ATOM 2694 N N . HIS B 1 142 ? 16.047 -2.275 -11.523 1 98.75 142 HIS B N 1
ATOM 2695 C CA . HIS B 1 142 ? 16.109 -3.686 -11.891 1 98.75 142 HIS B CA 1
ATOM 2696 C C . HIS B 1 142 ? 16.109 -4.578 -10.656 1 98.75 142 HIS B C 1
ATOM 2698 O O . HIS B 1 142 ? 15.422 -5.594 -10.609 1 98.75 142 HIS B O 1
ATOM 2704 N N . SER B 1 143 ? 16.891 -4.18 -9.711 1 98.44 143 SER B N 1
ATOM 2705 C CA . SER B 1 143 ? 17.016 -4.969 -8.492 1 98.44 143 SER B CA 1
ATOM 2706 C C . SER B 1 143 ? 15.695 -5.074 -7.754 1 98.44 143 SER B C 1
ATOM 2708 O O . SER B 1 143 ? 15.336 -6.145 -7.258 1 98.44 143 SER B O 1
ATOM 2710 N N . TYR B 1 144 ? 14.969 -4.016 -7.676 1 98.5 144 TYR B N 1
ATOM 2711 C CA . TYR B 1 144 ? 13.664 -4.008 -7.023 1 98.5 144 TYR B CA 1
ATOM 2712 C C . TYR B 1 144 ? 12.664 -4.875 -7.785 1 98.5 144 TYR B C 1
ATOM 2714 O O . TYR B 1 144 ? 11.938 -5.668 -7.184 1 98.5 144 TYR B O 1
ATOM 2722 N N . PHE B 1 145 ? 12.633 -4.707 -9.086 1 98.88 145 PHE B N 1
ATOM 2723 C CA . PHE B 1 145 ? 11.68 -5.449 -9.906 1 98.88 145 PHE B CA 1
ATOM 2724 C C . PHE B 1 145 ? 12.008 -6.941 -9.898 1 98.88 145 PHE B C 1
ATOM 2726 O O . PHE B 1 145 ? 11.117 -7.773 -9.703 1 98.88 145 PHE B O 1
ATOM 2733 N N . ALA B 1 146 ? 13.297 -7.305 -10.094 1 98.69 146 ALA B N 1
ATOM 2734 C CA . ALA B 1 146 ? 13.703 -8.711 -10.148 1 98.69 146 ALA B CA 1
ATOM 2735 C C . ALA B 1 146 ? 13.406 -9.414 -8.828 1 98.69 146 ALA B C 1
ATOM 2737 O O . ALA B 1 146 ? 12.875 -10.531 -8.82 1 98.69 146 ALA B O 1
ATOM 2738 N N . ALA B 1 147 ? 13.695 -8.727 -7.727 1 98.56 147 ALA B N 1
ATOM 2739 C CA . ALA B 1 147 ? 13.508 -9.297 -6.395 1 98.56 147 ALA B CA 1
ATOM 2740 C C . ALA B 1 147 ? 12.031 -9.57 -6.117 1 98.56 147 ALA B C 1
ATOM 2742 O O . ALA B 1 147 ? 11.703 -10.414 -5.281 1 98.56 147 ALA B O 1
ATOM 2743 N N . ASN B 1 148 ? 11.133 -8.914 -6.852 1 98.81 148 ASN B N 1
ATOM 2744 C CA . ASN B 1 148 ? 9.711 -9.047 -6.562 1 98.81 148 ASN B CA 1
ATOM 2745 C C . ASN B 1 148 ? 8.969 -9.727 -7.711 1 98.81 148 ASN B C 1
ATOM 2747 O O . ASN B 1 148 ? 7.738 -9.82 -7.691 1 98.81 148 ASN B O 1
ATOM 2751 N N . THR B 1 149 ? 9.656 -10.109 -8.758 1 98.81 149 THR B N 1
ATOM 2752 C CA . THR B 1 149 ? 9.062 -10.844 -9.867 1 98.81 149 THR B CA 1
ATOM 2753 C C . THR B 1 149 ? 9.867 -12.102 -10.18 1 98.81 149 THR B C 1
ATOM 2755 O O . THR B 1 149 ? 9.781 -13.094 -9.453 1 98.81 149 THR B O 1
ATOM 2758 N N . SER B 1 150 ? 10.805 -12.008 -11.156 1 98.62 150 SER B N 1
ATOM 2759 C CA . SER B 1 150 ? 11.508 -13.18 -11.672 1 98.62 150 SER B CA 1
ATOM 2760 C C . SER B 1 150 ? 12.148 -13.984 -10.547 1 98.62 150 SER B C 1
ATOM 2762 O O . SER B 1 150 ? 11.93 -15.188 -10.43 1 98.62 150 SER B O 1
ATOM 2764 N N . ASP B 1 151 ? 12.883 -13.344 -9.719 1 98.62 151 ASP B N 1
ATOM 2765 C CA . ASP B 1 151 ? 13.602 -14.047 -8.656 1 98.62 151 ASP B CA 1
ATOM 2766 C C . ASP B 1 151 ? 12.641 -14.578 -7.602 1 98.62 151 ASP B C 1
ATOM 2768 O O . ASP B 1 151 ? 12.797 -15.703 -7.117 1 98.62 151 ASP B O 1
ATOM 2772 N N . HIS B 1 152 ? 11.656 -13.781 -7.254 1 98.88 152 HIS B N 1
ATOM 2773 C CA . HIS B 1 152 ? 10.688 -14.195 -6.242 1 98.88 152 HIS B CA 1
ATOM 2774 C C . HIS B 1 152 ? 9.836 -15.359 -6.742 1 98.88 152 HIS B C 1
ATOM 2776 O O . HIS B 1 152 ? 9.469 -16.234 -5.965 1 98.88 152 HIS B O 1
ATOM 2782 N N . TYR B 1 153 ? 9.547 -15.352 -8.008 1 98.94 153 TYR B N 1
ATOM 2783 C CA . TYR B 1 153 ? 8.773 -16.438 -8.594 1 98.94 153 TYR B CA 1
ATOM 2784 C C . TYR B 1 153 ? 9.562 -17.75 -8.562 1 98.94 153 TYR B C 1
ATOM 2786 O O . TYR B 1 153 ? 8.984 -18.828 -8.422 1 98.94 153 TYR B O 1
ATOM 2794 N N . MET B 1 154 ? 10.859 -17.641 -8.766 1 98.75 154 MET B N 1
ATOM 2795 C CA . MET B 1 154 ? 11.68 -18.844 -8.664 1 98.75 154 MET B CA 1
ATOM 2796 C C . MET B 1 154 ? 11.547 -19.484 -7.289 1 98.75 154 MET B C 1
ATOM 2798 O O . MET B 1 154 ? 11.438 -20.719 -7.18 1 98.75 154 MET B O 1
ATOM 2802 N N . TRP B 1 155 ? 11.578 -18.688 -6.273 1 98.75 155 TRP B N 1
ATOM 2803 C CA . TRP B 1 155 ? 11.32 -19.172 -4.918 1 98.75 155 TRP B CA 1
ATOM 2804 C C . TRP B 1 155 ? 9.945 -19.812 -4.828 1 98.75 155 TRP B C 1
ATOM 2806 O O . TRP B 1 155 ? 9.805 -20.906 -4.277 1 98.75 155 TRP B O 1
ATOM 2816 N N . ALA B 1 156 ? 8.914 -19.156 -5.387 1 98.94 156 ALA B N 1
ATOM 2817 C CA . ALA B 1 156 ? 7.531 -19.625 -5.301 1 98.94 156 ALA B CA 1
ATOM 2818 C C . ALA B 1 156 ? 7.355 -20.953 -6.051 1 98.94 156 ALA B C 1
ATOM 2820 O O . ALA B 1 156 ? 6.594 -21.812 -5.617 1 98.94 156 ALA B O 1
ATOM 2821 N N . ILE B 1 157 ? 8.008 -21.016 -7.188 1 98.88 157 ILE B N 1
ATOM 2822 C CA . ILE B 1 157 ? 7.961 -22.234 -7.98 1 98.88 157 ILE B CA 1
ATOM 2823 C C . ILE B 1 157 ? 8.43 -23.422 -7.133 1 98.88 157 ILE B C 1
ATOM 2825 O O . ILE B 1 157 ? 7.754 -24.453 -7.066 1 98.88 157 ILE B O 1
ATOM 2829 N N . LYS B 1 158 ? 9.562 -23.234 -6.473 1 98.75 158 LYS B N 1
ATOM 2830 C CA . LYS B 1 158 ? 10.086 -24.312 -5.633 1 98.75 158 LYS B CA 1
ATOM 2831 C C . LYS B 1 158 ? 9.102 -24.672 -4.523 1 98.75 158 LYS B C 1
ATOM 2833 O O . LYS B 1 158 ? 8.883 -25.859 -4.246 1 98.75 158 LYS B O 1
ATOM 2838 N N . LYS B 1 159 ? 8.531 -23.719 -3.854 1 98.75 159 LYS B N 1
ATOM 2839 C CA . LYS B 1 159 ? 7.562 -23.953 -2.787 1 98.75 159 LYS B CA 1
ATOM 2840 C C . LYS B 1 159 ? 6.332 -24.688 -3.316 1 98.75 159 LYS B C 1
ATOM 2842 O O . LYS B 1 159 ? 5.863 -25.641 -2.699 1 98.75 159 LYS B O 1
ATOM 2847 N N . CYS B 1 160 ? 5.82 -24.25 -4.465 1 98.75 160 CYS B N 1
ATOM 2848 C CA . CYS B 1 160 ? 4.602 -24.828 -5.016 1 98.75 160 CYS B CA 1
ATOM 2849 C C . CYS B 1 160 ? 4.852 -26.25 -5.531 1 98.75 160 CYS B C 1
ATOM 2851 O O . CYS B 1 160 ? 3.965 -27.094 -5.469 1 98.75 160 CYS B O 1
ATOM 2853 N N . GLU B 1 161 ? 6.062 -26.453 -6.066 1 98.62 161 GLU B N 1
ATOM 2854 C CA . GLU B 1 161 ? 6.414 -27.797 -6.469 1 98.62 161 GLU B CA 1
ATOM 2855 C C . GLU B 1 161 ? 6.359 -28.766 -5.277 1 98.62 161 GLU B C 1
ATOM 2857 O O . GLU B 1 161 ? 5.836 -29.875 -5.391 1 98.62 161 GLU B O 1
ATOM 2862 N N . ALA B 1 162 ? 6.918 -28.359 -4.156 1 98.19 162 ALA B N 1
ATOM 2863 C CA . ALA B 1 162 ? 6.906 -29.188 -2.947 1 98.19 162 ALA B CA 1
ATOM 2864 C C . ALA B 1 162 ? 5.48 -29.438 -2.469 1 98.19 162 ALA B C 1
ATOM 2866 O O . ALA B 1 162 ? 5.141 -30.547 -2.068 1 98.19 162 ALA B O 1
ATOM 2867 N N . ILE B 1 163 ? 4.633 -28.453 -2.463 1 98.44 163 ILE B N 1
ATOM 2868 C CA . ILE B 1 163 ? 3.24 -28.562 -2.043 1 98.44 163 ILE B CA 1
ATOM 2869 C C . ILE B 1 163 ? 2.494 -29.516 -2.967 1 98.44 163 ILE B C 1
ATOM 2871 O O . ILE B 1 163 ? 1.796 -30.422 -2.5 1 98.44 163 ILE B O 1
ATOM 2875 N N . ALA B 1 164 ? 2.695 -29.328 -4.285 1 98.25 164 ALA B N 1
ATOM 2876 C CA . ALA B 1 164 ? 2.037 -30.172 -5.281 1 98.25 164 ALA B CA 1
ATOM 2877 C C . ALA B 1 164 ? 2.441 -31.625 -5.109 1 98.25 164 ALA B C 1
ATOM 2879 O O . ALA B 1 164 ? 1.594 -32.531 -5.164 1 98.25 164 ALA B O 1
ATOM 2880 N N . LYS B 1 165 ? 3.729 -31.797 -4.934 1 97.81 165 LYS B N 1
ATOM 2881 C CA . LYS B 1 165 ? 4.234 -33.156 -4.746 1 97.81 165 LYS B CA 1
ATOM 2882 C C . LYS B 1 165 ? 3.592 -33.812 -3.529 1 97.81 165 LYS B C 1
ATOM 2884 O O . LYS B 1 165 ? 3.188 -34.969 -3.59 1 97.81 165 LYS B O 1
ATOM 2889 N N . SER B 1 166 ? 3.537 -33.094 -2.434 1 97.12 166 SER B N 1
ATOM 2890 C CA . SER B 1 166 ? 2.953 -33.625 -1.202 1 97.12 166 SER B CA 1
ATOM 2891 C C . SER B 1 166 ? 1.479 -33.969 -1.39 1 97.12 166 SER B C 1
ATOM 2893 O O . SER B 1 166 ? 0.995 -34.969 -0.853 1 97.12 166 SER B O 1
ATOM 2895 N N . ILE B 1 167 ? 0.68 -33.188 -2.096 1 96.81 167 ILE B N 1
ATOM 2896 C CA . ILE B 1 167 ? -0.742 -33.406 -2.34 1 96.81 167 ILE B CA 1
ATOM 2897 C C . ILE B 1 167 ? -0.934 -34.656 -3.189 1 96.81 167 ILE B C 1
ATOM 2899 O O . ILE B 1 167 ? -1.821 -35.469 -2.916 1 96.81 167 ILE B O 1
ATOM 2903 N N . LYS B 1 168 ? -0.101 -34.844 -4.195 1 94.94 168 LYS B N 1
ATOM 2904 C CA . LYS B 1 168 ? -0.194 -36 -5.105 1 94.94 168 LYS B CA 1
ATOM 2905 C C . LYS B 1 168 ? 0.165 -37.281 -4.395 1 94.94 168 LYS B C 1
ATOM 2907 O O . LYS B 1 168 ? -0.402 -38.344 -4.695 1 94.94 168 LYS B O 1
ATOM 2912 N N . GLU B 1 169 ? 1.073 -37.156 -3.514 1 91.88 169 GLU B N 1
ATOM 2913 C CA . GLU B 1 169 ? 1.494 -38.344 -2.775 1 91.88 169 GLU B CA 1
ATOM 2914 C C . GLU B 1 169 ? 0.446 -38.75 -1.744 1 91.88 169 GLU B C 1
ATOM 2916 O O . GLU B 1 169 ? 0.329 -39.938 -1.404 1 91.88 169 GLU B O 1
ATOM 2921 N N . ARG B 1 170 ? -0.244 -37.875 -1.061 1 81.5 170 ARG B N 1
ATOM 2922 C CA . ARG B 1 170 ? -1.318 -38.219 -0.132 1 81.5 170 ARG B CA 1
ATOM 2923 C C . ARG B 1 170 ? -2.447 -38.938 -0.846 1 81.5 170 ARG B C 1
ATOM 2925 O O . ARG B 1 170 ? -3.088 -39.812 -0.264 1 81.5 170 ARG B O 1
ATOM 2932 N N . LYS B 1 171 ? -2.891 -38.656 -2.082 1 64.62 171 LYS B N 1
ATOM 2933 C CA . LYS B 1 171 ? -3.895 -39.344 -2.877 1 64.62 171 LYS B CA 1
ATOM 2934 C C . LYS B 1 171 ? -3.521 -40.812 -3.061 1 64.62 171 LYS B C 1
ATOM 2936 O O . LYS B 1 171 ? -4.375 -41.688 -2.949 1 64.62 171 LYS B O 1
ATOM 2941 N N . GLU B 1 172 ? -2.275 -41.094 -3.355 1 57.34 172 GLU B N 1
ATOM 2942 C CA . GLU B 1 172 ? -1.889 -42.469 -3.607 1 57.34 172 GLU B CA 1
ATOM 2943 C C . GLU B 1 172 ? -2.006 -43.312 -2.34 1 57.34 172 GLU B C 1
ATOM 2945 O O . GLU B 1 172 ? -2.32 -44.5 -2.408 1 57.34 172 GLU B O 1
ATOM 2950 N N . GLU B 1 173 ? -1.811 -42.594 -1.243 1 53.41 173 GLU B N 1
ATOM 2951 C CA . GLU B 1 173 ? -1.954 -43.406 -0.03 1 53.41 173 GLU B CA 1
ATOM 2952 C C . GLU B 1 173 ? -3.416 -43.75 0.229 1 53.41 173 GLU B C 1
ATOM 2954 O O . GLU B 1 173 ? -3.717 -44.812 0.796 1 53.41 173 GLU B O 1
ATOM 2959 N N . HIS B 1 174 ? -4.273 -42.875 -0.08 1 53.22 174 HIS B N 1
ATOM 2960 C CA . HIS B 1 174 ? -5.664 -43.219 0.164 1 53.22 174 HIS B CA 1
ATOM 2961 C C . HIS B 1 174 ? -6.129 -44.312 -0.795 1 53.22 174 HIS B C 1
ATOM 2963 O O . HIS B 1 174 ? -7.141 -44.969 -0.546 1 53.22 174 HIS B O 1
ATOM 2969 N N . PHE B 1 175 ? -5.668 -44.469 -1.968 1 51.03 175 PHE B N 1
ATOM 2970 C CA . PHE B 1 175 ? -6.062 -45.531 -2.881 1 51.03 175 PHE B CA 1
ATOM 2971 C C . PHE B 1 175 ? -5.398 -46.875 -2.498 1 51.03 175 PHE B C 1
ATOM 2973 O O . PHE B 1 175 ? -5.801 -47.938 -2.967 1 51.03 175 PHE B O 1
ATOM 2980 N N . VAL B 1 176 ? -4.363 -46.875 -1.739 1 52.19 176 VAL B N 1
ATOM 2981 C CA . VAL B 1 176 ? -3.73 -48.125 -1.389 1 52.19 176 VAL B CA 1
ATOM 2982 C C . VAL B 1 176 ? -4.352 -48.688 -0.106 1 52.19 176 VAL B C 1
ATOM 2984 O O . VAL B 1 176 ? -4.141 -49.844 0.242 1 52.19 176 VAL B O 1
ATOM 2987 N N . ASN B 1 177 ? -4.918 -47.875 0.61 1 38.66 177 ASN B N 1
ATOM 2988 C CA . ASN B 1 177 ? -5.516 -48.562 1.761 1 38.66 177 ASN B CA 1
ATOM 2989 C C . ASN B 1 177 ? -6.949 -49 1.475 1 38.66 177 ASN B C 1
ATOM 2991 O O . ASN B 1 177 ? -7.738 -48.219 0.927 1 38.66 177 ASN B O 1
#

=== Feature glossary ===
Each block in this record encodes a different view of the same protein. In brief:

Predicted aligned error. PAE(i, j) answers: if I align the predicted and true structures on residue i, how far off (in Å) do I expect residue j to be? A block-diagonal PAE matrix with low values on the blocks and high values off-diagonal is the signature of a multi-domain protein with confidently predicted domains but uncertain inter-domain orientation.

Contact-map, Ramachandran, and PAE plots. Plot images: a contact map (which residues are close in 3D, as an N×N binary image), a Ramachandran scatter (backbone torsion angles, revealing secondary-structure composition at a glance), and — for AlphaFold structures — a PAE heatmap (pairwise prediction confidence).

Backbone torsions (φ/ψ). φ (phi) and ψ (psi) are the two rotatable backbone dihedrals per residue: φ is the C(i-1)–N–Cα–C torsion, ψ is the N–Cα–C–N(i+1) torsion, both in degrees on (−180°, 180°]. α-helical residues cluster near (−60°, −45°); β-strand residues near (−120°, +130°). A Ramachandran plot is simply a scatter of (φ, ψ) for every residue.

Foldseek 3Di. A 3Di character summarizes, for each residue, the relative orientation of the Cα frame of its nearest spatial neighbor. Because it encodes fold topology rather than chemistry, 3Di alignments detect remote structural similarity that sequence alignment misses.

Radius of gyration, Cα contacts, bounding box. Three whole-structure scalars: the radius of gyration (RMS distance of Cα from centroid, in Å), the count of Cα–Cα contacts (pairs closer than 8 Å and separated by more than four residues in sequence — i.e. tertiary, not local, contacts), and the bounding-box dimensions. Together they distinguish compact globular folds from extended fibres or disordered chains.

Sequence. Sequence gives the chain of amino acids in standard one-letter code (A=alanine, C=cysteine, …, Y=tyrosine), read N→C. It is the only feature that is directly encoded by the gene; all structural features are derived from the folded form of this sequence.

mmCIF coordinates. Atomic coordinates in PDBx/mmCIF format — the same representation the Protein Data Bank distributes. Each line of the _atom_site loop places one backbone atom in Cartesian space (units: ångströms, origin: arbitrary).

Secondary structure (3-state, P-SEA). Three-state secondary structure (P-SEA) collapses the eight DSSP classes into helix (a), strand (b), and coil (c). P-SEA assigns these from Cα geometry alone — distances and angles — without requiring backbone oxygens, so it works on any Cα trace.

InterPro / GO / CATH / organism. Functional annotations link the protein to curated databases. InterPro entries identify conserved domains and families by matching the sequence against member-database signatures (Pfam, PROSITE, CDD, …). Gene Ontology (GO) terms describe molecular function, biological process, and cellular component in a controlled vocabulary. CATH places the structure in a hierarchical fold classification (Class/Architecture/Topology/Homologous-superfamily). The organism is the source species.

B-factor. B-factor (Debye–Waller factor) reflects atomic displacement in the crystal lattice. It is an experimental observable (units Å²), not a prediction; low values mean the atom is pinned down, high values mean it moves or is heterogeneous across the crystal.

Rendered structure images. Structure images are PyMOL renders from six orthogonal camera directions. Cartoon representation draws helices as coils and strands as arrows; sticks shows the backbone as bonds; surface shows the solvent-excluded envelope. Rainbow coloring maps sequence position to hue (blue→red, N→C); chain coloring assigns a distinct color per polypeptide.

Solvent-accessible surface area. Solvent-accessible surface area (SASA) is the area in Å² traced out by the centre of a 1.4 Å probe sphere (a water molecule) rolled over the protein's van der Waals surface (Shrake–Rupley / Lee–Richards construction). Buried residues have near-zero SASA; fully exposed residues can exceed 200 Å². The total SASA scales roughly with the number of surface residues.

Secondary structure (8-state, DSSP). The SS8 string is DSSP's per-residue secondary-structure call. α-helix (H) means an i→i+4 H-bond ladder; β-strand (E) means the residue participates in a β-sheet; 3₁₀ (G) and π (I) are tighter and wider helices; T/S are turns/bends; '-' is loop.

pLDDT. For AlphaFold models, the B-factor field carries pLDDT — the model's own estimate of local accuracy on a 0–100 scale. Regions with pLDDT<50 should be treated as essentially unmodeled; they often correspond to intrinsically disordered segments.

Nearest PDB structures. Nearest PDB neighbors are the top structural matches found by Foldseek when searching this structure against the entire Protein Data Bank. Each hit reports a TM-score (0 to 1; >0.5 almost always implies the same fold) and an E-value. These are *structural* homologs — they may share no detectable sequence similarity.